Protein AF-A0A8B6EBH8-F1 (afdb_monomer_lite)

Organism: Mytilus galloprovincialis (NCBI:txid29158)

Sequence (335 aa):
MATLDEIVREYDKNMVLKVCQRQAFDYLSEKKGDLMFILMSQAGNDKTSQADNDETSQADNDKTSQSGNDETSQAGNDETSQAGKDETSRAGNDETSQVGNDGTSQAGNDETSQAGNDETSQAGKDETSQAGNDGTSNDETSQAGNDETSQADKDETSRAGNDETSRAGNDETTPAGNDETSPAGNDETSQAGNDETSQADNDETSQAGNDETTPADNDETSQADNDETSQAGNDETTPAGNDETSQADNDETSQAGNDETTPTGNDETSQVGKDELKSAVQPSPSSFPELKSAVQPSPSSFPELKSAVQPSPSFISPSSFHEPKSAVQPSPSFI

Secondary structure (DSSP, 8-state):
---HHHHHHHHHHHHHHHHHHHHHHHHHHHHHHHHHHHHHTTSSS-EE--BSS-EEEE-SS-EE--BSS-EEEE-SS-EEEEESS-EE--BSS-EEEEESS-EE--BSSEEE--BSS-EE--BSSEEE--B---SS---EE--BSSEEE--BSS-EE---SSEEE--BSS-EEEEESSEEEEEESS-EEEEESS-EEEEESSEEE--BSSEEEEEESSEEE---SSEEEEEESSEEEEEESSEEE--BSSEEEEEESSEEEE---SEEEE--SSEEEE---PPP---------------------------------------------------

Structure (mmCIF, N/CA/C/O backbone):
data_AF-A0A8B6EBH8-F1
#
_entry.id   AF-A0A8B6EBH8-F1
#
loop_
_atom_site.group_PDB
_atom_site.id
_atom_site.type_symbol
_atom_site.label_atom_id
_atom_site.label_alt_id
_atom_site.label_comp_id
_atom_site.label_asym_id
_atom_site.label_entity_id
_atom_site.label_seq_id
_atom_site.pdbx_PDB_ins_code
_atom_site.Cartn_x
_atom_site.Cartn_y
_atom_site.Cartn_z
_atom_site.occupancy
_atom_site.B_iso_or_equiv
_atom_site.auth_seq_id
_atom_site.auth_comp_id
_atom_site.auth_asym_id
_atom_site.auth_atom_id
_atom_site.pdbx_PDB_model_num
ATOM 1 N N . MET A 1 1 ? 36.708 -27.573 -66.809 1.00 50.97 1 MET A N 1
ATOM 2 C CA . MET A 1 1 ? 36.410 -28.219 -65.517 1.00 50.97 1 MET A CA 1
ATOM 3 C C . MET A 1 1 ? 37.313 -27.566 -64.497 1.00 50.97 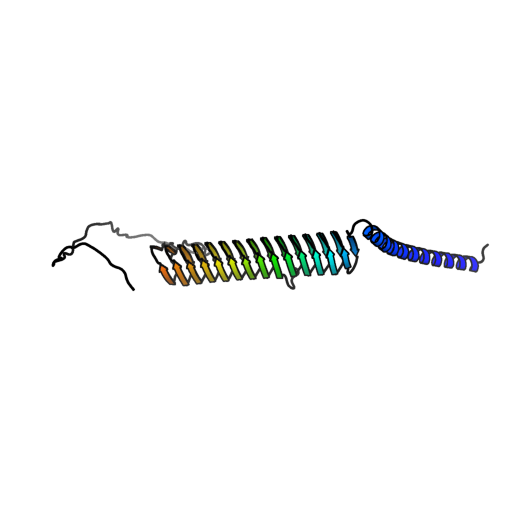1 MET A C 1
ATOM 5 O O . MET A 1 1 ? 38.520 -27.667 -64.673 1.00 50.97 1 MET A O 1
ATOM 9 N N . ALA A 1 2 ? 36.753 -26.830 -63.534 1.00 56.12 2 ALA A N 1
ATOM 10 C CA . ALA A 1 2 ? 37.537 -26.347 -62.400 1.00 56.12 2 ALA A CA 1
ATOM 11 C C . ALA A 1 2 ? 38.119 -27.561 -61.664 1.00 56.12 2 ALA A C 1
ATOM 13 O O . ALA A 1 2 ? 37.460 -28.603 -61.573 1.00 56.12 2 ALA A O 1
ATOM 14 N N . THR A 1 3 ? 39.368 -27.459 -61.225 1.00 68.88 3 THR A N 1
ATOM 15 C CA . THR A 1 3 ? 40.016 -28.554 -60.488 1.00 68.88 3 THR A CA 1
ATOM 16 C C . THR A 1 3 ? 39.357 -28.711 -59.114 1.00 68.88 3 THR A C 1
ATOM 18 O O . THR A 1 3 ? 38.826 -27.745 -58.568 1.00 68.88 3 THR A O 1
ATOM 21 N N . LEU A 1 4 ? 39.344 -29.923 -58.546 1.00 57.19 4 LEU A N 1
ATOM 22 C CA . LEU A 1 4 ? 38.696 -30.185 -57.249 1.00 57.19 4 LEU A CA 1
ATOM 23 C C . LEU A 1 4 ? 39.230 -29.240 -56.148 1.00 57.19 4 LEU A C 1
ATOM 25 O O . LEU A 1 4 ? 38.463 -28.757 -55.322 1.00 57.19 4 LEU A O 1
ATOM 29 N N . ASP A 1 5 ? 40.520 -28.898 -56.220 1.00 61.78 5 ASP A N 1
ATOM 30 C CA . ASP A 1 5 ? 41.199 -27.946 -55.333 1.00 61.78 5 ASP A CA 1
ATOM 31 C C . ASP A 1 5 ? 40.701 -26.499 -55.461 1.00 61.78 5 ASP A C 1
ATOM 33 O O . ASP A 1 5 ? 40.746 -25.753 -54.482 1.00 61.78 5 ASP A O 1
ATOM 37 N N . GLU A 1 6 ? 40.243 -26.077 -56.643 1.00 60.12 6 GLU A N 1
ATOM 38 C CA . GLU A 1 6 ? 39.617 -24.761 -56.833 1.00 60.12 6 GLU A CA 1
ATOM 39 C C . GLU A 1 6 ? 38.203 -24.741 -56.261 1.00 60.12 6 GLU A C 1
ATOM 41 O O . GLU A 1 6 ? 37.817 -23.756 -55.640 1.00 60.12 6 GLU A O 1
ATOM 46 N N . ILE A 1 7 ? 37.449 -25.833 -56.412 1.00 55.69 7 ILE A N 1
ATOM 47 C CA . ILE A 1 7 ? 36.084 -25.940 -55.880 1.00 55.69 7 ILE A CA 1
ATOM 48 C C . ILE A 1 7 ? 36.104 -25.943 -54.346 1.00 55.69 7 ILE A C 1
ATOM 50 O O . ILE A 1 7 ? 35.314 -25.231 -53.732 1.00 55.69 7 ILE A O 1
ATOM 54 N N . VAL A 1 8 ? 37.033 -26.679 -53.724 1.00 57.66 8 VAL A N 1
ATOM 55 C CA . VAL A 1 8 ? 37.189 -26.710 -52.257 1.00 57.66 8 VAL A CA 1
ATOM 56 C C . VAL A 1 8 ? 37.657 -25.355 -51.722 1.00 57.66 8 VAL A C 1
ATOM 58 O O . VAL A 1 8 ? 37.053 -24.833 -50.789 1.00 57.66 8 VAL A O 1
ATOM 61 N N . ARG A 1 9 ? 38.656 -24.716 -52.355 1.00 56.00 9 ARG A N 1
ATOM 62 C CA . ARG A 1 9 ? 39.095 -23.368 -51.945 1.00 56.00 9 ARG A CA 1
ATOM 63 C C . ARG A 1 9 ? 38.001 -22.318 -52.083 1.00 56.00 9 ARG A C 1
ATOM 65 O O . ARG A 1 9 ? 37.936 -21.408 -51.261 1.00 56.00 9 ARG A O 1
ATOM 72 N N . GLU A 1 10 ? 37.166 -22.404 -53.112 1.00 56.25 10 GLU A N 1
ATOM 73 C CA . GLU A 1 10 ? 36.070 -21.455 -53.300 1.00 56.25 10 GLU A CA 1
ATOM 74 C C . GLU A 1 10 ? 34.903 -21.726 -52.335 1.00 56.25 10 GLU A C 1
ATOM 76 O O . GLU A 1 10 ? 34.237 -20.790 -51.894 1.00 56.25 10 GLU A O 1
ATOM 81 N N . TYR A 1 11 ? 34.688 -22.982 -51.935 1.00 56.06 11 TYR A N 1
ATOM 82 C CA . TYR A 1 11 ? 33.718 -23.349 -50.902 1.00 56.06 11 TYR A CA 1
ATOM 83 C C . TYR A 1 11 ? 34.143 -22.854 -49.509 1.00 56.06 11 TYR A C 1
ATOM 85 O O . TYR A 1 11 ? 33.341 -22.220 -48.823 1.00 56.06 11 TYR A O 1
ATOM 93 N N . ASP A 1 12 ? 35.414 -23.034 -49.134 1.00 58.47 12 ASP A N 1
ATOM 94 C CA . ASP A 1 12 ? 35.956 -22.557 -47.853 1.00 58.47 12 ASP A CA 1
ATOM 95 C C . ASP A 1 12 ? 35.922 -21.029 -47.748 1.00 58.47 12 ASP A C 1
ATOM 97 O O . ASP A 1 12 ? 35.508 -20.482 -46.725 1.00 58.47 12 ASP A O 1
ATOM 101 N N . LYS A 1 13 ? 36.262 -20.309 -48.827 1.00 57.97 13 LYS A N 1
ATOM 102 C CA . LYS A 1 13 ? 36.123 -18.843 -48.862 1.00 57.97 13 LYS A CA 1
ATOM 103 C C . LYS A 1 13 ? 34.675 -18.400 -48.686 1.00 57.97 13 LYS A C 1
ATOM 105 O O . LYS A 1 13 ? 34.423 -17.446 -47.957 1.00 57.97 13 LYS A O 1
ATOM 110 N N . ASN A 1 14 ? 33.726 -19.082 -49.329 1.00 55.28 14 ASN A N 1
ATOM 111 C CA . ASN A 1 14 ? 32.305 -18.763 -49.197 1.00 55.28 14 ASN A CA 1
ATOM 112 C C . ASN A 1 14 ? 31.764 -19.077 -47.794 1.00 55.28 14 ASN A C 1
ATOM 114 O O . ASN A 1 14 ? 30.887 -18.364 -47.310 1.00 55.28 14 ASN A O 1
ATOM 118 N N . MET A 1 15 ? 32.284 -20.108 -47.123 1.00 64.75 15 MET A N 1
ATOM 119 C CA . MET A 1 15 ? 31.927 -20.426 -45.739 1.00 64.75 15 MET A CA 1
ATOM 120 C C . MET A 1 15 ? 32.488 -19.385 -44.761 1.00 64.75 15 MET A C 1
ATOM 122 O O . MET A 1 15 ? 31.736 -18.853 -43.946 1.00 64.75 15 MET A O 1
ATOM 126 N N . VAL A 1 16 ? 33.769 -19.027 -44.887 1.00 64.31 16 VAL A N 1
ATOM 127 C CA . VAL A 1 16 ? 34.405 -17.985 -44.062 1.00 64.31 16 VAL A CA 1
ATOM 128 C C . VAL A 1 16 ? 33.737 -16.627 -44.282 1.00 64.31 16 VAL A C 1
ATOM 130 O O . VAL A 1 16 ? 33.450 -15.922 -43.319 1.00 64.31 16 VAL A O 1
ATOM 133 N N . LEU A 1 17 ? 33.400 -16.285 -45.529 1.00 60.38 17 LEU A N 1
ATOM 134 C CA . LEU A 1 17 ? 32.699 -15.042 -45.846 1.00 60.38 17 LEU A CA 1
ATOM 135 C C . LEU A 1 17 ? 31.316 -14.979 -45.183 1.00 60.38 17 LEU A C 1
ATOM 137 O O . LEU A 1 17 ? 30.955 -13.934 -44.653 1.00 60.38 17 LEU A O 1
ATOM 141 N N . LYS A 1 18 ? 30.566 -16.089 -45.150 1.00 51.59 18 LYS A N 1
ATOM 142 C CA . LYS A 1 18 ? 29.262 -16.158 -44.470 1.00 51.59 18 LYS A CA 1
ATOM 143 C C . LYS A 1 18 ? 29.379 -16.028 -42.951 1.00 51.59 18 LYS A C 1
ATOM 145 O O . LYS A 1 18 ? 28.561 -15.339 -42.350 1.00 51.59 18 LYS A O 1
ATOM 150 N N . VAL A 1 19 ? 30.389 -16.652 -42.340 1.00 62.88 19 VAL A N 1
ATOM 151 C CA . VAL A 1 19 ? 30.642 -16.531 -40.892 1.00 62.88 19 VAL A CA 1
ATOM 152 C C . VAL A 1 19 ? 31.042 -15.098 -40.537 1.00 62.88 19 VAL A C 1
ATOM 154 O O . VAL A 1 19 ? 30.454 -14.518 -39.629 1.00 62.88 19 VAL A O 1
ATOM 157 N N . CYS A 1 20 ? 31.947 -14.481 -41.301 1.00 54.75 20 CYS A N 1
ATOM 158 C CA . CYS A 1 20 ? 32.326 -13.082 -41.094 1.00 54.75 20 CYS A CA 1
ATOM 159 C C . CYS A 1 20 ? 31.167 -12.110 -41.351 1.00 54.75 20 CYS A C 1
ATOM 161 O O . CYS A 1 20 ? 31.036 -11.135 -40.624 1.00 54.75 20 CYS A O 1
ATOM 163 N N . GLN A 1 21 ? 30.312 -12.358 -42.349 1.00 44.44 21 GLN A N 1
ATOM 164 C CA . GLN A 1 21 ? 29.118 -11.538 -42.588 1.00 44.44 21 GLN A CA 1
ATOM 165 C C . GLN A 1 21 ? 28.114 -11.645 -41.444 1.00 44.44 21 GLN A C 1
ATOM 167 O O . GLN A 1 21 ? 27.522 -10.635 -41.078 1.00 44.44 21 GLN A O 1
ATOM 172 N N . ARG A 1 22 ? 27.938 -12.842 -40.869 1.00 59.25 22 ARG A N 1
ATOM 173 C CA . ARG A 1 22 ? 27.052 -13.032 -39.719 1.00 59.25 22 ARG A CA 1
ATOM 174 C C . ARG A 1 22 ? 27.603 -12.337 -38.476 1.00 59.25 22 ARG A C 1
ATOM 176 O O . ARG A 1 22 ? 26.898 -11.527 -37.902 1.00 59.25 22 ARG A O 1
ATOM 183 N N . GLN A 1 23 ? 28.882 -12.536 -38.159 1.00 59.00 23 GLN A N 1
ATOM 184 C CA . GLN A 1 23 ? 29.541 -11.848 -37.043 1.00 59.00 23 GLN A CA 1
ATOM 185 C C . GLN A 1 23 ? 29.564 -10.324 -37.219 1.00 59.00 23 GLN A C 1
ATOM 187 O O . GLN A 1 23 ? 29.363 -9.595 -36.257 1.00 59.00 23 GLN A O 1
ATOM 192 N N . ALA A 1 24 ? 29.769 -9.827 -38.442 1.00 48.69 24 ALA A N 1
ATOM 193 C CA . ALA A 1 24 ? 29.700 -8.398 -38.731 1.00 48.69 24 ALA A CA 1
ATOM 194 C C . ALA A 1 24 ? 28.269 -7.857 -38.620 1.00 48.69 24 ALA A C 1
ATOM 196 O O . ALA A 1 24 ? 28.096 -6.728 -38.183 1.00 48.69 24 ALA A O 1
ATOM 197 N N . PHE A 1 25 ? 27.253 -8.636 -39.003 1.00 56.19 25 PHE A N 1
ATOM 198 C CA . PHE A 1 25 ? 25.850 -8.259 -38.831 1.00 56.19 25 PHE A CA 1
ATOM 199 C C . PHE A 1 25 ? 25.455 -8.228 -37.355 1.00 56.19 25 PHE A C 1
ATOM 201 O O . PHE A 1 25 ? 24.824 -7.265 -36.935 1.00 56.19 25 PHE A O 1
ATOM 208 N N . ASP A 1 26 ? 25.861 -9.230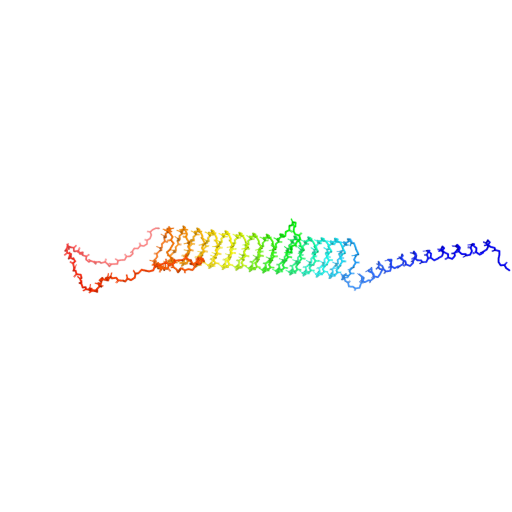 -36.576 1.00 55.56 26 ASP A N 1
ATOM 209 C CA . ASP A 1 26 ? 25.589 -9.300 -35.139 1.00 55.56 26 ASP A CA 1
ATOM 210 C C . ASP A 1 26 ? 26.299 -8.130 -34.417 1.00 55.56 26 ASP A C 1
ATOM 212 O O . ASP A 1 26 ? 25.647 -7.350 -33.730 1.00 55.56 26 ASP A O 1
ATOM 216 N N . TYR A 1 27 ? 27.582 -7.879 -34.721 1.00 55.97 27 TYR A N 1
ATOM 217 C CA . TYR A 1 27 ? 28.351 -6.739 -34.192 1.00 55.97 27 TYR A CA 1
ATOM 218 C C . TYR A 1 27 ? 27.786 -5.372 -34.607 1.00 55.97 27 TYR A C 1
ATOM 220 O O . TYR A 1 27 ? 27.743 -4.441 -33.808 1.00 55.97 27 TYR A O 1
ATOM 228 N N . LEU A 1 28 ? 27.354 -5.215 -35.864 1.00 53.97 28 LEU A N 1
ATOM 229 C CA . LEU A 1 28 ? 26.727 -3.976 -36.331 1.00 53.97 28 LEU A CA 1
ATOM 230 C C . LEU A 1 28 ? 25.317 -3.800 -35.770 1.00 53.97 28 LEU A C 1
ATOM 232 O O . LEU A 1 28 ? 24.884 -2.661 -35.665 1.00 53.97 28 LEU A O 1
ATOM 236 N N . SER A 1 29 ? 24.604 -4.875 -35.431 1.00 55.06 29 SER A N 1
ATOM 237 C CA . SER A 1 29 ? 23.278 -4.801 -34.805 1.00 55.06 29 SER A CA 1
ATOM 238 C C . SER A 1 29 ? 23.393 -4.381 -33.345 1.00 55.06 29 SER A C 1
ATOM 240 O O . SER A 1 29 ? 22.694 -3.458 -32.944 1.00 55.06 29 SER A O 1
ATOM 242 N N . GLU A 1 30 ? 24.349 -4.951 -32.609 1.00 59.62 30 GLU A N 1
ATOM 243 C CA . GLU A 1 30 ? 24.719 -4.536 -31.250 1.00 59.62 30 GLU A CA 1
ATOM 244 C C . GLU A 1 30 ? 25.192 -3.073 -31.240 1.00 59.62 30 GLU A C 1
ATOM 246 O O . GLU A 1 30 ? 24.615 -2.229 -30.565 1.00 59.62 30 GLU A O 1
ATOM 251 N N . LYS A 1 31 ? 26.138 -2.705 -32.120 1.00 62.28 31 LYS A N 1
ATOM 252 C CA . LYS A 1 31 ? 26.627 -1.318 -32.223 1.00 62.28 31 LYS A CA 1
ATOM 253 C C . LYS A 1 31 ? 25.589 -0.337 -32.753 1.00 62.28 31 LYS A C 1
ATOM 255 O O . LYS A 1 31 ? 25.694 0.852 -32.472 1.00 62.28 31 LYS A O 1
ATOM 260 N N . LYS A 1 32 ? 24.615 -0.789 -33.545 1.00 55.28 32 LYS A N 1
ATOM 261 C CA . LYS A 1 32 ? 23.483 0.038 -33.978 1.00 55.28 32 LYS A CA 1
ATOM 262 C C . LYS A 1 32 ? 22.473 0.204 -32.848 1.00 55.28 32 LYS A C 1
ATOM 264 O O . LYS A 1 32 ? 21.922 1.291 -32.767 1.00 55.28 32 LYS A O 1
ATOM 269 N N . GLY A 1 33 ? 22.276 -0.802 -31.994 1.00 55.97 33 GLY A N 1
ATOM 270 C CA . GLY A 1 33 ? 21.560 -0.677 -30.722 1.00 55.97 33 GLY A CA 1
ATOM 271 C C . GLY A 1 33 ? 22.224 0.369 -29.831 1.00 55.97 33 GLY A C 1
ATOM 272 O O . GLY A 1 33 ? 21.602 1.385 -29.539 1.00 55.97 33 GLY A O 1
ATOM 273 N N . ASP A 1 34 ? 23.525 0.217 -29.563 1.00 52.41 34 ASP A N 1
ATOM 274 C CA . ASP A 1 34 ? 24.326 1.171 -28.781 1.00 52.41 34 ASP A CA 1
ATOM 275 C C . ASP A 1 34 ? 24.286 2.591 -29.370 1.00 52.41 34 ASP A C 1
ATOM 277 O O . ASP A 1 34 ? 24.129 3.578 -28.659 1.00 52.41 34 ASP A O 1
ATOM 281 N N . LEU A 1 35 ? 24.443 2.725 -30.692 1.00 46.28 35 LEU A N 1
ATOM 282 C CA . LEU A 1 35 ? 24.489 4.026 -31.360 1.00 46.28 35 LEU A CA 1
ATOM 283 C C . LEU A 1 35 ? 23.102 4.671 -31.471 1.00 46.28 35 LEU A C 1
ATOM 285 O O . LEU A 1 35 ? 23.004 5.892 -31.415 1.00 46.28 35 LEU A O 1
ATOM 289 N N . MET A 1 36 ? 22.039 3.880 -31.637 1.00 48.50 36 MET A N 1
ATOM 290 C CA . MET A 1 36 ? 20.654 4.359 -31.636 1.00 48.50 36 MET A CA 1
ATOM 291 C C . MET A 1 36 ? 20.236 4.793 -30.230 1.00 48.50 36 MET A C 1
ATOM 293 O O . MET A 1 36 ? 19.621 5.844 -30.103 1.00 48.50 36 MET A O 1
ATOM 297 N N . PHE A 1 37 ? 20.678 4.077 -29.196 1.00 51.28 37 PHE A N 1
ATOM 298 C CA . PHE A 1 37 ? 20.551 4.457 -27.790 1.00 51.28 37 PHE A CA 1
ATOM 299 C C . PHE A 1 37 ? 21.293 5.766 -27.473 1.00 51.28 37 PHE A C 1
ATOM 301 O O . PHE A 1 37 ? 20.708 6.700 -26.930 1.00 51.28 37 PHE A O 1
ATOM 308 N N . ILE A 1 38 ? 22.545 5.907 -27.928 1.00 47.81 38 ILE A N 1
ATOM 309 C CA . ILE A 1 38 ? 23.325 7.151 -27.786 1.00 47.81 38 ILE A CA 1
ATOM 310 C C . ILE A 1 38 ? 22.689 8.320 -28.561 1.00 47.81 38 ILE A C 1
ATOM 312 O O . ILE A 1 38 ? 22.730 9.456 -28.096 1.00 47.81 38 ILE A O 1
ATOM 316 N N . LEU A 1 39 ? 22.115 8.077 -29.745 1.00 41.91 39 LEU A N 1
ATOM 317 C CA . LEU A 1 39 ? 21.487 9.123 -30.564 1.00 41.91 39 LEU A CA 1
ATOM 318 C C . LEU A 1 39 ? 20.088 9.522 -30.067 1.00 41.91 39 LEU A C 1
ATOM 320 O O . LEU A 1 39 ? 19.711 10.677 -30.250 1.00 41.91 39 LEU A O 1
ATOM 324 N N . MET A 1 40 ? 19.336 8.612 -29.440 1.00 48.28 40 MET A N 1
ATOM 325 C CA . MET A 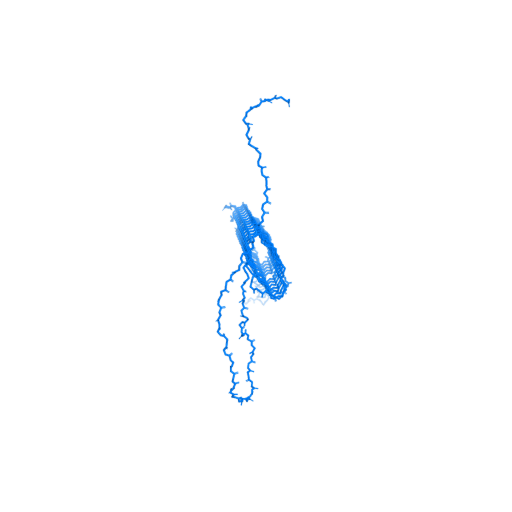1 40 ? 18.060 8.926 -28.779 1.00 48.28 40 MET A CA 1
ATOM 326 C C . MET A 1 40 ? 18.283 9.698 -27.473 1.00 48.28 40 MET A C 1
ATOM 328 O O . MET A 1 40 ? 17.605 10.691 -27.248 1.00 48.28 40 MET A O 1
ATOM 332 N N . SER A 1 41 ? 19.333 9.359 -26.718 1.00 44.69 41 SER A N 1
ATOM 333 C CA . SER A 1 41 ? 19.774 10.087 -25.515 1.00 44.69 41 SER A CA 1
ATOM 334 C C . SER A 1 41 ? 20.260 11.529 -25.786 1.00 44.69 41 SER A C 1
ATOM 336 O O . SER A 1 41 ? 20.477 12.297 -24.855 1.00 44.69 41 SER A O 1
ATOM 338 N N . GLN A 1 42 ? 20.445 11.930 -27.052 1.00 42.75 42 GLN A N 1
ATOM 339 C CA . GLN A 1 42 ? 20.902 13.277 -27.436 1.00 42.75 42 GLN A CA 1
ATOM 340 C C . GLN A 1 42 ? 19.772 14.233 -27.861 1.00 42.75 42 GLN A C 1
ATOM 342 O O . GLN A 1 42 ? 20.054 15.373 -28.243 1.00 42.75 42 GLN A O 1
ATOM 347 N N . ALA A 1 43 ? 18.505 13.813 -27.801 1.00 43.22 43 ALA A N 1
ATOM 348 C CA . ALA A 1 43 ? 17.360 14.633 -28.195 1.00 43.22 43 ALA A CA 1
ATOM 349 C C . ALA A 1 43 ? 16.238 14.560 -27.146 1.00 43.22 43 ALA A C 1
ATOM 351 O O . ALA A 1 43 ? 15.197 13.964 -27.388 1.00 43.22 43 ALA A O 1
ATOM 352 N N . GLY A 1 44 ? 16.467 15.210 -26.005 1.00 53.34 44 GLY A N 1
ATOM 353 C CA . GLY A 1 44 ? 15.622 15.112 -24.814 1.00 53.34 44 GLY A CA 1
ATOM 354 C C . GLY A 1 44 ? 16.338 14.245 -23.793 1.00 53.34 44 GLY A C 1
ATOM 355 O O . GLY A 1 44 ? 16.843 13.187 -24.135 1.00 53.34 44 GLY A O 1
ATOM 356 N N . ASN A 1 45 ? 16.452 14.727 -22.566 1.00 68.88 45 ASN A N 1
ATOM 357 C CA . ASN A 1 45 ? 17.185 14.084 -21.477 1.00 68.88 45 ASN A CA 1
ATOM 358 C C . ASN A 1 45 ? 16.502 12.799 -20.950 1.00 68.88 45 ASN A C 1
ATOM 360 O O . ASN A 1 45 ? 16.874 12.302 -19.886 1.00 68.88 45 ASN A O 1
ATOM 364 N N . ASP A 1 46 ? 15.536 12.283 -21.713 1.00 80.00 46 ASP A N 1
ATOM 365 C CA . ASP A 1 46 ? 14.774 11.076 -21.444 1.00 80.00 46 ASP A CA 1
ATOM 366 C C . ASP A 1 46 ? 15.509 9.850 -21.979 1.00 80.00 46 ASP A C 1
ATOM 368 O O . ASP A 1 46 ? 16.250 9.910 -22.973 1.00 80.00 46 ASP A O 1
ATOM 372 N N . LYS A 1 47 ? 15.282 8.708 -21.340 1.00 80.31 47 LYS A N 1
ATOM 373 C CA . LYS A 1 47 ? 15.957 7.465 -21.688 1.00 80.31 47 LYS A CA 1
ATOM 374 C C . LYS A 1 47 ? 14.982 6.309 -21.746 1.00 80.31 47 LYS A C 1
ATOM 376 O O . LYS A 1 47 ? 14.220 6.085 -20.820 1.00 80.31 47 LYS A O 1
ATOM 381 N N . THR A 1 48 ? 15.080 5.535 -22.821 1.00 83.44 48 THR A N 1
ATOM 382 C CA . THR A 1 48 ? 14.438 4.226 -22.917 1.00 83.44 48 THR A CA 1
ATOM 383 C C . THR A 1 48 ? 15.499 3.165 -23.160 1.00 83.44 48 THR A C 1
ATOM 385 O O . THR A 1 48 ? 16.249 3.273 -24.139 1.00 83.44 48 THR A O 1
ATOM 388 N N . SER A 1 49 ? 15.565 2.149 -22.305 1.00 80.00 49 SER A N 1
ATOM 389 C CA . SER A 1 49 ? 16.464 1.002 -22.473 1.00 80.00 49 SER A CA 1
ATOM 390 C C . SER A 1 49 ? 15.728 -0.324 -22.373 1.00 80.00 49 SER A C 1
ATOM 392 O O . SER A 1 49 ? 14.638 -0.422 -21.825 1.00 80.00 49 SER A O 1
ATOM 394 N N . GLN A 1 50 ? 16.354 -1.346 -22.945 1.00 83.94 50 GLN A N 1
ATOM 395 C CA . GLN A 1 50 ? 15.980 -2.730 -22.738 1.00 83.94 50 GLN A CA 1
ATOM 396 C C . GLN A 1 50 ? 17.265 -3.555 -22.713 1.00 83.94 50 GLN A C 1
ATOM 398 O O . GLN A 1 50 ? 18.052 -3.499 -23.669 1.00 83.94 50 GLN A O 1
ATOM 403 N N . ALA A 1 51 ? 17.472 -4.307 -21.639 1.00 77.38 51 ALA A N 1
ATOM 404 C CA . ALA A 1 51 ? 18.600 -5.204 -21.459 1.00 77.38 51 ALA A CA 1
ATOM 405 C C . ALA A 1 51 ? 18.101 -6.636 -21.219 1.00 77.38 51 ALA A C 1
ATOM 407 O O . ALA A 1 51 ? 17.229 -6.883 -20.396 1.00 77.38 51 ALA A O 1
ATOM 408 N N . ASP A 1 52 ? 18.680 -7.610 -21.925 1.00 75.19 52 ASP A N 1
ATOM 409 C CA . ASP A 1 52 ? 18.355 -9.036 -21.728 1.00 75.19 52 ASP A CA 1
ATOM 410 C C . ASP A 1 52 ? 18.916 -9.601 -20.404 1.00 75.19 52 ASP A C 1
ATOM 412 O O . ASP A 1 52 ? 18.617 -10.730 -20.025 1.00 75.19 52 ASP A O 1
ATOM 416 N N . ASN A 1 53 ? 19.788 -8.843 -19.745 1.00 83.50 53 ASN A N 1
ATOM 417 C CA . ASN A 1 53 ? 20.539 -9.198 -18.545 1.00 83.50 53 ASN A CA 1
ATOM 418 C C . ASN A 1 53 ? 20.567 -7.945 -17.649 1.00 83.50 53 ASN A C 1
ATOM 420 O O . ASN A 1 53 ? 19.756 -7.055 -17.871 1.00 83.50 53 ASN A O 1
ATOM 424 N N . ASP A 1 54 ? 21.506 -7.833 -16.709 1.00 80.50 54 ASP A N 1
ATOM 425 C CA . ASP A 1 54 ? 21.538 -6.691 -15.787 1.00 80.50 54 ASP A CA 1
ATOM 426 C C . ASP A 1 54 ? 21.642 -5.323 -16.488 1.00 80.50 54 ASP A C 1
ATOM 428 O O . ASP A 1 54 ? 22.412 -5.146 -17.446 1.00 80.50 54 ASP A O 1
ATOM 432 N N . GLU A 1 55 ? 20.920 -4.336 -15.956 1.00 79.44 55 GLU A N 1
ATOM 433 C CA . GLU A 1 55 ? 20.946 -2.955 -16.422 1.00 79.44 55 GLU A CA 1
ATOM 434 C C . GLU A 1 55 ? 21.434 -2.002 -15.328 1.00 79.44 55 GLU A C 1
ATOM 436 O O . GLU A 1 55 ? 21.034 -2.068 -14.171 1.00 79.44 55 GLU A O 1
ATOM 441 N N . THR A 1 56 ? 22.294 -1.057 -15.712 1.00 84.31 56 THR A N 1
ATOM 442 C CA . THR A 1 56 ? 22.540 0.140 -14.908 1.00 84.31 56 THR A CA 1
ATOM 443 C C . THR A 1 56 ? 22.418 1.372 -15.780 1.00 84.31 56 THR A C 1
ATOM 445 O O . THR A 1 56 ? 23.157 1.526 -16.764 1.00 84.31 56 THR A O 1
ATOM 448 N N . SER A 1 57 ? 21.502 2.272 -15.441 1.00 80.75 57 SER A N 1
ATOM 449 C CA . SER A 1 57 ? 21.208 3.405 -16.310 1.00 80.75 57 SER A CA 1
ATOM 450 C C . SER A 1 57 ? 20.705 4.632 -15.554 1.00 80.75 57 SER A C 1
ATOM 452 O O . SER A 1 57 ? 19.934 4.555 -14.614 1.00 80.75 57 SER A O 1
ATOM 454 N N . GLN A 1 58 ? 21.148 5.804 -16.010 1.00 85.88 58 GLN A N 1
ATOM 455 C CA . GLN A 1 58 ? 20.693 7.096 -15.506 1.00 85.88 58 GLN A CA 1
ATOM 456 C C . GLN A 1 58 ? 20.065 7.910 -16.641 1.00 85.88 58 GLN A C 1
ATOM 458 O O . GLN A 1 58 ? 20.573 7.854 -17.774 1.00 85.88 58 GLN A O 1
ATOM 463 N N . ALA A 1 59 ? 19.001 8.647 -16.326 1.00 84.56 59 ALA A N 1
ATOM 464 C CA . ALA A 1 59 ? 18.386 9.673 -17.164 1.00 84.56 59 ALA A CA 1
ATOM 465 C C . ALA A 1 59 ? 18.356 11.014 -16.413 1.00 84.56 59 ALA A C 1
ATOM 467 O O . ALA A 1 59 ? 18.192 11.049 -15.197 1.00 84.56 59 ALA A O 1
ATOM 468 N N . ASP A 1 60 ? 18.529 12.117 -17.138 1.00 85.12 60 ASP A N 1
ATOM 469 C CA . ASP A 1 60 ? 18.484 13.464 -16.552 1.00 85.12 60 ASP A CA 1
ATOM 470 C C . ASP A 1 60 ? 17.037 13.980 -16.410 1.00 85.12 60 ASP A C 1
ATOM 472 O O . ASP A 1 60 ? 16.805 14.941 -15.680 1.00 85.12 60 ASP A O 1
ATOM 476 N N . ASN A 1 61 ? 16.087 13.400 -17.148 1.00 88.94 61 ASN A N 1
ATOM 477 C CA . ASN A 1 61 ? 14.661 13.702 -17.070 1.00 88.94 61 ASN A CA 1
ATOM 478 C C . ASN A 1 61 ? 13.897 12.389 -16.846 1.00 88.94 61 ASN A C 1
ATOM 480 O O . ASN A 1 61 ? 14.094 11.802 -15.782 1.00 88.94 61 ASN A O 1
ATOM 484 N N . ASP A 1 62 ? 13.130 11.894 -17.820 1.00 91.50 62 ASP A N 1
ATOM 485 C CA . ASP A 1 62 ? 12.291 10.708 -17.620 1.00 91.50 62 ASP A CA 1
ATOM 486 C C . ASP A 1 62 ? 13.004 9.420 -18.051 1.00 91.50 62 ASP A C 1
ATOM 488 O O . ASP A 1 62 ? 13.813 9.402 -18.991 1.00 91.50 62 ASP A O 1
ATOM 492 N N . LYS A 1 63 ? 12.697 8.311 -17.384 1.00 90.94 63 LYS A N 1
ATOM 493 C CA . LYS A 1 63 ? 13.305 7.016 -17.668 1.00 90.94 63 LYS A CA 1
ATOM 494 C C . LYS A 1 63 ? 12.260 5.927 -17.826 1.00 90.94 63 LYS A C 1
ATOM 496 O O . LYS A 1 63 ? 11.329 5.807 -17.044 1.00 90.94 63 LYS A O 1
ATOM 501 N N . THR A 1 64 ? 12.465 5.095 -18.837 1.00 91.44 64 THR A N 1
ATOM 502 C CA . THR A 1 64 ? 11.783 3.813 -18.975 1.00 91.44 64 THR A CA 1
ATOM 503 C C . THR A 1 64 ? 12.801 2.722 -19.253 1.00 91.44 64 THR A C 1
ATOM 505 O O . THR A 1 64 ? 13.638 2.863 -20.149 1.00 91.44 64 THR A O 1
ATOM 508 N N . SER A 1 65 ? 12.735 1.619 -18.536 1.00 87.81 65 SER A N 1
ATOM 509 C CA . SER A 1 65 ? 13.713 0.538 -18.672 1.00 87.81 65 SER A CA 1
ATOM 510 C C . SER A 1 65 ? 13.084 -0.812 -18.414 1.00 87.81 65 SER A C 1
ATOM 512 O O . SER A 1 65 ? 11.996 -0.938 -17.858 1.00 87.81 65 SER A O 1
ATOM 514 N N . GLN A 1 66 ? 13.765 -1.825 -18.929 1.00 89.44 66 GLN A N 1
ATOM 515 C CA . GLN A 1 66 ? 13.382 -3.204 -18.736 1.00 89.44 66 GLN A CA 1
ATOM 516 C C . GLN A 1 66 ? 14.646 -4.056 -18.707 1.00 89.44 66 GLN A C 1
ATOM 518 O O . GLN A 1 66 ? 15.344 -4.166 -19.723 1.00 89.44 66 GLN A O 1
ATOM 523 N N . SER A 1 67 ? 14.891 -4.696 -17.570 1.00 87.75 67 SER A N 1
ATOM 524 C CA . SER A 1 67 ? 15.984 -5.638 -17.355 1.00 87.75 67 SER A CA 1
ATOM 525 C C . SER A 1 67 ? 15.458 -7.068 -17.264 1.00 87.75 67 SER A C 1
ATOM 527 O O . SER A 1 67 ? 14.510 -7.371 -16.542 1.00 87.75 67 SER A O 1
ATOM 529 N N . GLY A 1 68 ? 16.099 -7.990 -17.982 1.00 84.56 68 GLY A N 1
ATOM 530 C CA . GLY A 1 68 ? 15.805 -9.419 -17.868 1.00 84.56 68 GLY A CA 1
ATOM 531 C C . GLY A 1 68 ? 16.251 -10.039 -16.540 1.00 84.56 68 GLY A C 1
ATOM 532 O O . GLY A 1 68 ? 15.840 -11.158 -16.232 1.00 84.56 68 GLY A O 1
ATOM 533 N N . ASN A 1 69 ? 17.104 -9.348 -15.783 1.00 90.94 69 ASN A N 1
ATOM 534 C CA . ASN A 1 69 ? 17.650 -9.826 -14.521 1.00 90.94 69 ASN A CA 1
ATOM 535 C C . ASN A 1 69 ? 17.600 -8.685 -13.496 1.00 90.94 69 ASN A C 1
ATOM 537 O O . ASN A 1 69 ? 16.497 -8.335 -13.087 1.00 90.94 69 ASN A O 1
ATOM 541 N N . ASP A 1 70 ? 18.737 -8.087 -13.142 1.00 90.19 70 ASP A N 1
ATOM 542 C CA . ASP A 1 70 ? 18.786 -7.072 -12.088 1.00 90.19 70 ASP A CA 1
ATOM 543 C C . ASP A 1 70 ? 18.774 -5.668 -12.710 1.00 90.19 70 ASP A C 1
ATOM 545 O O . ASP A 1 70 ? 19.357 -5.447 -13.780 1.00 90.19 70 ASP A O 1
ATOM 549 N N . GLU A 1 71 ? 18.126 -4.703 -12.071 1.00 91.00 71 GLU A N 1
ATOM 550 C CA . GLU A 1 71 ? 18.138 -3.309 -12.502 1.00 91.00 71 GLU A CA 1
ATOM 551 C C . GLU A 1 71 ? 18.662 -2.383 -11.402 1.00 91.00 71 GLU A C 1
ATOM 553 O O . GLU A 1 71 ? 18.341 -2.504 -10.225 1.00 91.00 71 GLU A O 1
ATOM 558 N N . THR A 1 72 ? 19.498 -1.426 -11.796 1.00 92.44 72 THR A N 1
ATOM 559 C CA . THR A 1 72 ? 19.821 -0.271 -10.963 1.00 92.44 72 THR A CA 1
ATOM 560 C C . THR A 1 72 ? 19.676 1.006 -11.760 1.00 92.44 72 THR A C 1
ATOM 562 O O . THR A 1 72 ? 20.316 1.179 -12.807 1.00 92.44 72 THR A O 1
ATOM 565 N N . SER A 1 73 ? 18.907 1.950 -11.244 1.00 90.75 73 SER A N 1
ATOM 566 C CA . SER A 1 73 ? 18.539 3.098 -12.042 1.00 90.75 73 SER A CA 1
ATOM 567 C C . SER A 1 73 ? 18.270 4.380 -11.280 1.00 90.75 73 SER A C 1
ATOM 569 O O . SER A 1 73 ? 18.221 4.424 -10.055 1.00 90.75 73 SER A O 1
ATOM 571 N N . GLN A 1 74 ? 18.237 5.466 -12.050 1.00 92.88 74 GLN A N 1
ATOM 572 C CA . GLN A 1 74 ? 17.910 6.786 -11.549 1.00 92.88 74 GLN A CA 1
ATOM 573 C C . GLN A 1 74 ? 17.333 7.659 -12.666 1.00 92.88 74 GLN A C 1
ATOM 575 O O . GLN A 1 74 ? 17.973 7.834 -13.717 1.00 92.88 74 GLN A O 1
ATOM 580 N N . ALA A 1 75 ? 16.186 8.276 -12.401 1.00 93.50 75 ALA A N 1
ATOM 581 C CA . ALA A 1 75 ? 15.602 9.340 -13.208 1.00 93.50 75 ALA A CA 1
ATOM 582 C C . ALA A 1 75 ? 15.701 10.696 -12.495 1.00 93.50 75 ALA A C 1
ATOM 584 O O . ALA A 1 75 ? 15.689 10.796 -11.269 1.00 93.50 75 ALA A O 1
ATOM 585 N N . GLY A 1 76 ? 15.827 11.771 -13.274 1.00 91.75 76 GLY A N 1
ATOM 586 C CA . GLY A 1 76 ? 15.795 13.132 -12.736 1.00 91.75 76 GLY A CA 1
ATOM 587 C C . GLY A 1 76 ? 14.377 13.622 -12.446 1.00 91.75 76 GLY A C 1
ATOM 588 O O . GLY A 1 76 ? 14.209 14.519 -11.621 1.00 91.75 76 GLY A O 1
ATOM 589 N N . ASN A 1 77 ? 13.388 13.052 -13.133 1.00 94.25 77 ASN A N 1
ATOM 590 C CA . ASN A 1 77 ? 11.978 13.372 -12.986 1.00 94.25 77 ASN A CA 1
ATOM 591 C C . ASN A 1 77 ? 11.193 12.069 -12.774 1.00 94.25 77 ASN A C 1
ATOM 593 O O . ASN A 1 77 ? 11.198 11.602 -11.638 1.00 94.25 77 ASN A O 1
ATOM 597 N N . ASP A 1 78 ? 10.638 11.449 -13.819 1.00 96.56 78 ASP A N 1
ATOM 598 C CA . ASP A 1 78 ? 9.768 10.273 -13.648 1.00 96.56 78 ASP A CA 1
ATOM 599 C C . ASP A 1 78 ? 10.465 8.973 -14.084 1.00 96.56 78 ASP A C 1
ATOM 601 O O . ASP A 1 78 ? 11.214 8.958 -15.071 1.00 96.56 78 ASP A O 1
ATOM 605 N N . GLU A 1 79 ? 10.214 7.872 -13.377 1.00 96.00 79 GLU A N 1
ATOM 606 C CA . GLU A 1 79 ? 10.760 6.551 -13.697 1.00 96.00 79 GLU A CA 1
ATOM 607 C C . GLU A 1 79 ? 9.670 5.489 -13.876 1.00 96.00 79 GLU A C 1
ATOM 609 O O . GLU A 1 79 ? 8.684 5.427 -13.149 1.00 96.00 79 GLU A O 1
ATOM 614 N N . THR A 1 80 ? 9.857 4.628 -14.874 1.00 96.88 80 THR A N 1
ATOM 615 C CA . THR A 1 80 ? 9.106 3.383 -15.025 1.00 96.88 80 THR A CA 1
ATOM 616 C C . THR A 1 80 ? 10.068 2.246 -15.321 1.00 96.88 80 THR A C 1
ATOM 618 O O . THR A 1 80 ? 10.730 2.258 -16.364 1.00 96.88 80 THR A O 1
ATOM 621 N N . SER A 1 81 ? 10.098 1.242 -14.459 1.00 94.00 81 SER A N 1
ATOM 622 C CA . SER A 1 81 ? 11.096 0.179 -14.520 1.00 94.00 81 SER A CA 1
ATOM 623 C C . SER A 1 81 ? 10.463 -1.198 -14.358 1.00 94.00 81 SER A C 1
ATOM 625 O O . SER A 1 81 ? 9.362 -1.357 -13.827 1.00 94.00 81 SER A O 1
ATOM 627 N N . GLN A 1 82 ? 11.124 -2.196 -14.943 1.00 95.38 82 GLN A N 1
ATOM 628 C CA . GLN A 1 82 ? 10.721 -3.594 -14.851 1.00 95.38 82 GLN A CA 1
ATOM 629 C C . GLN A 1 82 ? 11.961 -4.476 -14.762 1.00 95.38 82 GLN A C 1
ATOM 631 O O . GLN A 1 82 ? 12.679 -4.630 -15.759 1.00 95.38 82 GLN A O 1
ATOM 636 N N . ALA A 1 83 ? 12.166 -5.115 -13.614 1.00 94.81 83 ALA A N 1
ATOM 637 C CA . ALA A 1 83 ? 13.263 -6.048 -13.392 1.00 94.81 83 ALA A CA 1
ATOM 638 C C . ALA A 1 83 ? 12.767 -7.494 -13.272 1.00 94.81 83 ALA A C 1
ATOM 640 O O . ALA A 1 83 ? 11.781 -7.805 -12.604 1.00 94.81 83 ALA A O 1
ATOM 641 N N . GLY A 1 84 ? 13.477 -8.419 -13.918 1.00 92.56 84 GLY A N 1
ATOM 642 C CA . GLY A 1 84 ? 13.162 -9.846 -13.845 1.00 92.56 84 GLY A CA 1
ATOM 643 C C . GLY A 1 84 ? 13.483 -10.489 -12.493 1.00 92.56 84 GLY A C 1
ATOM 644 O O . GLY A 1 84 ? 12.898 -11.525 -12.176 1.00 92.56 84 GLY A O 1
ATOM 645 N N . LYS A 1 85 ? 14.417 -9.914 -11.730 1.00 94.19 85 LYS A N 1
ATOM 646 C CA . LYS A 1 85 ? 14.783 -10.363 -10.385 1.00 94.19 85 LYS A CA 1
ATOM 647 C C . LYS A 1 85 ? 14.726 -9.217 -9.402 1.00 94.19 85 LYS A C 1
ATOM 649 O O . LYS A 1 85 ? 13.698 -9.072 -8.770 1.00 94.19 85 LYS A O 1
ATOM 654 N N . ASP A 1 86 ? 15.785 -8.420 -9.329 1.00 95.50 86 ASP A N 1
ATOM 655 C CA . ASP A 1 86 ? 15.946 -7.435 -8.269 1.00 95.50 86 ASP A CA 1
ATOM 656 C C . ASP A 1 86 ? 16.041 -6.034 -8.872 1.00 95.50 86 ASP A C 1
ATOM 658 O O . ASP A 1 86 ? 16.654 -5.845 -9.931 1.00 95.50 86 ASP A O 1
ATOM 662 N N . GLU A 1 87 ? 15.463 -5.050 -8.196 1.00 96.56 87 GLU A N 1
ATOM 663 C CA . GLU A 1 87 ? 15.480 -3.657 -8.635 1.00 96.56 87 GLU A CA 1
ATOM 664 C C . GLU A 1 87 ? 15.985 -2.726 -7.537 1.00 96.56 87 GLU A C 1
ATOM 666 O O . GLU A 1 87 ? 15.709 -2.888 -6.351 1.00 96.56 87 GLU A O 1
ATOM 671 N N . THR A 1 88 ? 16.744 -1.715 -7.947 1.00 97.31 88 THR A N 1
ATOM 672 C CA . THR A 1 88 ? 17.006 -0.538 -7.125 1.00 97.31 88 THR A CA 1
ATOM 673 C C . THR A 1 88 ? 16.875 0.716 -7.972 1.00 97.31 88 THR A C 1
ATOM 675 O O . THR A 1 88 ? 17.742 0.992 -8.807 1.00 97.31 88 THR A O 1
ATOM 678 N N . SER A 1 89 ? 15.847 1.506 -7.721 1.00 95.44 89 SER A N 1
ATOM 679 C CA . SER A 1 89 ? 15.463 2.650 -8.550 1.00 95.44 89 SER A CA 1
ATOM 680 C C . SER A 1 89 ? 15.261 3.909 -7.706 1.00 95.44 89 SER A C 1
ATOM 682 O O . SER A 1 89 ? 15.230 3.862 -6.474 1.00 95.44 89 SER A O 1
ATOM 684 N N . ARG A 1 90 ? 15.312 5.072 -8.370 1.00 96.50 90 ARG A N 1
ATOM 685 C CA . ARG A 1 90 ? 15.091 6.382 -7.745 1.00 96.50 90 ARG A CA 1
ATOM 686 C C . ARG A 1 90 ? 14.550 7.379 -8.759 1.00 96.50 90 ARG A C 1
ATOM 688 O O . ARG A 1 90 ? 15.300 7.804 -9.651 1.00 96.50 90 ARG A O 1
ATOM 695 N N . ALA A 1 91 ? 13.343 7.874 -8.525 1.00 96.81 91 ALA A N 1
ATOM 696 C CA . ALA A 1 91 ? 12.755 8.977 -9.271 1.00 96.81 91 ALA A CA 1
ATOM 697 C C . ALA A 1 91 ? 12.836 10.319 -8.522 1.00 96.81 91 ALA A C 1
ATOM 699 O O . ALA A 1 91 ? 12.755 10.413 -7.298 1.00 96.81 91 ALA A O 1
ATOM 700 N N . GLY A 1 92 ? 12.987 11.411 -9.275 1.00 95.75 92 GLY A N 1
ATOM 701 C CA . GLY A 1 92 ? 12.946 12.765 -8.715 1.00 95.75 92 GLY A CA 1
ATOM 702 C C . GLY A 1 92 ? 11.531 13.239 -8.369 1.00 95.75 92 GLY A C 1
ATOM 703 O O . GLY A 1 92 ? 11.377 14.038 -7.446 1.00 95.75 92 GLY A O 1
ATOM 704 N N . ASN A 1 93 ? 10.531 12.756 -9.106 1.00 96.69 93 ASN A N 1
ATOM 705 C CA . ASN A 1 93 ? 9.104 12.963 -8.873 1.00 96.69 93 ASN A CA 1
ATOM 706 C C . ASN A 1 93 ? 8.442 11.606 -8.646 1.00 96.69 93 ASN A C 1
ATOM 708 O O . ASN A 1 93 ? 8.299 11.219 -7.493 1.00 96.69 93 ASN A O 1
ATOM 712 N N . ASP A 1 94 ? 8.075 10.916 -9.728 1.00 97.38 94 ASP A N 1
ATOM 713 C CA . ASP A 1 94 ? 7.118 9.818 -9.669 1.00 97.38 94 ASP A CA 1
ATOM 714 C C . ASP A 1 94 ? 7.775 8.524 -10.149 1.00 97.38 94 ASP A C 1
ATOM 716 O O . ASP A 1 94 ? 8.519 8.518 -11.138 1.00 97.38 94 ASP A O 1
ATOM 720 N N . GLU A 1 95 ? 7.491 7.427 -9.457 1.00 97.56 95 GLU A N 1
ATOM 721 C CA . GLU A 1 95 ? 8.088 6.124 -9.731 1.00 97.56 95 GLU A CA 1
ATOM 722 C C . GLU A 1 95 ? 7.025 5.049 -9.943 1.00 97.56 95 GLU A C 1
ATOM 724 O O . GLU A 1 95 ? 5.984 5.017 -9.288 1.00 97.56 95 GLU A O 1
ATOM 729 N N . THR A 1 96 ? 7.278 4.158 -10.898 1.00 97.88 96 THR A N 1
ATOM 730 C CA . THR A 1 96 ? 6.502 2.932 -11.067 1.00 97.88 96 THR A CA 1
ATOM 731 C C . THR A 1 96 ? 7.427 1.759 -11.342 1.00 97.88 96 THR A C 1
ATOM 733 O O . THR A 1 96 ? 8.068 1.728 -12.398 1.00 97.88 96 THR A O 1
ATOM 736 N N . SER A 1 97 ? 7.425 0.766 -10.459 1.00 96.19 97 SER A N 1
ATOM 737 C CA . SER A 1 97 ? 8.318 -0.389 -10.554 1.00 96.19 97 SER A CA 1
ATOM 738 C C . SER A 1 97 ? 7.556 -1.710 -10.478 1.00 96.19 97 SER A C 1
ATOM 740 O O . SER A 1 97 ? 6.537 -1.842 -9.803 1.00 96.19 97 SER A O 1
ATOM 742 N N . GLN A 1 98 ? 8.022 -2.697 -11.245 1.00 96.38 98 GLN A N 1
ATOM 743 C CA . GLN A 1 98 ? 7.524 -4.073 -11.186 1.00 96.38 98 GLN A CA 1
ATOM 744 C C . GLN A 1 98 ? 8.697 -5.037 -11.185 1.00 96.38 98 GLN A C 1
ATOM 746 O O . GLN A 1 98 ? 9.440 -5.133 -12.169 1.00 96.38 98 GLN A O 1
ATOM 751 N N . VAL A 1 99 ? 8.813 -5.793 -10.103 1.00 94.50 99 VAL A N 1
ATOM 752 C CA . VAL A 1 99 ? 10.010 -6.560 -9.793 1.00 94.50 99 VAL A CA 1
ATOM 753 C C . VAL A 1 99 ? 9.647 -8.017 -9.574 1.00 94.50 99 VAL A C 1
ATOM 755 O O . VAL A 1 99 ? 8.677 -8.347 -8.899 1.00 94.50 99 VAL A O 1
ATOM 758 N N . GLY A 1 100 ? 10.405 -8.917 -10.198 1.00 93.62 100 GLY A N 1
ATOM 759 C CA . GLY A 1 100 ? 10.134 -10.349 -10.108 1.00 93.62 100 GLY A CA 1
ATOM 760 C C . GLY A 1 100 ? 10.407 -10.957 -8.731 1.00 93.62 100 GLY A C 1
ATOM 761 O O . GLY A 1 100 ? 9.783 -11.962 -8.405 1.00 93.62 100 GLY A O 1
ATOM 762 N N . ASN A 1 101 ? 11.343 -10.386 -7.972 1.00 93.31 101 ASN A N 1
ATOM 763 C CA . ASN A 1 101 ? 11.809 -10.874 -6.679 1.00 93.31 101 ASN A CA 1
ATOM 764 C C . ASN A 1 101 ? 11.852 -9.711 -5.673 1.00 93.31 101 ASN A C 1
ATOM 766 O O . ASN A 1 101 ? 10.803 -9.420 -5.108 1.00 93.31 101 ASN A O 1
ATOM 770 N N . ASP A 1 102 ? 12.988 -9.015 -5.515 1.00 94.50 102 ASP A N 1
ATOM 771 C CA . ASP A 1 102 ? 13.167 -8.017 -4.446 1.00 94.50 102 ASP A CA 1
ATOM 772 C C . ASP A 1 102 ? 13.264 -6.586 -5.002 1.00 94.50 102 ASP A C 1
ATOM 774 O O . ASP A 1 102 ? 14.122 -6.288 -5.843 1.00 94.50 102 ASP A O 1
ATOM 778 N N . GLY A 1 103 ? 12.402 -5.690 -4.523 1.00 95.25 103 GLY A N 1
ATOM 779 C CA . GLY A 1 103 ? 12.328 -4.295 -4.958 1.00 95.25 103 GLY A CA 1
ATOM 780 C C . GLY A 1 103 ? 12.863 -3.314 -3.919 1.00 95.25 103 GLY A C 1
ATOM 781 O O . GLY A 1 103 ? 12.618 -3.445 -2.723 1.00 95.25 103 GLY A O 1
ATOM 782 N N . THR A 1 104 ? 13.594 -2.293 -4.364 1.00 97.44 104 THR A N 1
ATOM 783 C CA . THR A 1 104 ? 13.835 -1.093 -3.556 1.00 97.44 104 THR A CA 1
ATOM 784 C C . THR A 1 104 ? 13.667 0.155 -4.405 1.00 97.44 104 THR A C 1
ATOM 786 O O . THR A 1 104 ? 14.434 0.365 -5.348 1.00 97.44 104 THR A O 1
ATOM 789 N N . SER A 1 105 ? 12.732 1.014 -4.034 1.00 96.06 105 SER A N 1
ATOM 790 C CA . SER A 1 105 ? 12.360 2.202 -4.802 1.00 96.06 105 SER A CA 1
ATOM 791 C C . SER A 1 105 ? 12.302 3.442 -3.910 1.00 96.06 105 SER A C 1
ATOM 793 O O . SER A 1 105 ? 12.349 3.361 -2.679 1.00 96.06 105 SER A O 1
ATOM 795 N N . GLN A 1 106 ? 12.401 4.617 -4.534 1.00 97.50 106 GLN A N 1
ATOM 796 C CA . GLN A 1 106 ? 12.308 5.884 -3.817 1.00 97.50 106 GLN A CA 1
ATOM 797 C C . GLN A 1 106 ? 11.856 7.001 -4.754 1.00 97.50 106 GLN A C 1
ATOM 799 O O . GLN A 1 106 ? 12.657 7.515 -5.550 1.00 97.50 106 GLN A O 1
ATOM 804 N N . ALA A 1 107 ? 10.636 7.482 -4.537 1.00 97.31 107 ALA A N 1
ATOM 805 C CA . ALA A 1 107 ? 10.067 8.608 -5.261 1.00 97.31 107 ALA A CA 1
ATOM 806 C C . ALA A 1 107 ? 10.098 9.923 -4.458 1.00 97.31 107 ALA A C 1
ATOM 808 O O . ALA A 1 107 ? 9.824 9.993 -3.258 1.00 97.31 107 ALA A O 1
ATOM 809 N N . GLY A 1 108 ? 10.390 11.035 -5.138 1.00 96.00 108 GLY A N 1
ATOM 810 C CA . GLY A 1 108 ? 10.312 12.369 -4.529 1.00 96.00 108 GLY A CA 1
ATOM 811 C C . GLY A 1 108 ? 8.882 12.835 -4.223 1.00 96.00 108 GLY A C 1
ATOM 812 O O . GLY A 1 108 ? 8.693 13.665 -3.331 1.00 96.00 108 GLY A O 1
ATOM 813 N N . ASN A 1 109 ? 7.899 12.314 -4.954 1.00 97.12 109 ASN A N 1
ATOM 814 C CA . ASN A 1 109 ? 6.477 12.581 -4.799 1.00 97.12 109 ASN A CA 1
ATOM 815 C C . ASN A 1 109 ? 5.725 11.267 -4.598 1.00 97.12 109 ASN A C 1
ATOM 817 O O . ASN A 1 109 ? 5.425 10.944 -3.457 1.00 97.12 109 ASN A O 1
ATOM 821 N N . ASP A 1 110 ? 5.417 10.561 -5.685 1.00 96.88 110 ASP A N 1
ATOM 822 C CA . ASP A 1 110 ? 4.412 9.505 -5.682 1.00 96.88 110 ASP A CA 1
ATOM 823 C C . ASP A 1 110 ? 5.047 8.196 -6.174 1.00 96.88 110 ASP A C 1
ATOM 825 O O . ASP A 1 110 ? 5.769 8.185 -7.177 1.00 96.88 110 ASP A O 1
ATOM 829 N N . GLU A 1 111 ? 4.788 7.100 -5.470 1.00 97.31 111 GLU A N 1
ATOM 830 C CA . GLU A 1 111 ? 5.392 5.795 -5.742 1.00 97.31 111 GLU A CA 1
ATOM 831 C C . GLU A 1 111 ? 4.326 4.726 -5.971 1.00 97.31 111 GLU A C 1
ATOM 833 O O . GLU A 1 111 ? 3.286 4.692 -5.313 1.00 97.31 111 GLU A O 1
ATOM 838 N N . THR A 1 112 ? 4.569 3.846 -6.939 1.00 97.62 112 THR A N 1
ATOM 839 C CA . THR A 1 112 ? 3.794 2.618 -7.111 1.00 97.62 112 THR A CA 1
ATOM 840 C C . THR A 1 112 ? 4.733 1.465 -7.403 1.00 97.62 112 THR A C 1
ATOM 842 O O . THR A 1 112 ? 5.292 1.385 -8.500 1.00 97.62 112 THR A O 1
ATOM 845 N N . SER A 1 113 ? 4.848 0.543 -6.464 1.00 95.50 113 SER A N 1
ATOM 846 C CA . SER A 1 113 ? 5.792 -0.560 -6.546 1.00 95.50 113 SER A CA 1
ATOM 847 C C . SER A 1 113 ? 5.097 -1.893 -6.284 1.00 95.50 113 SER A C 1
ATOM 849 O O . SER A 1 113 ? 4.013 -1.965 -5.705 1.00 95.50 113 SER A O 1
ATOM 851 N N . GLN A 1 114 ? 5.636 -2.932 -6.919 1.00 95.31 114 GLN A N 1
ATOM 852 C CA . GLN A 1 114 ? 5.196 -4.311 -6.747 1.00 95.31 114 GLN A CA 1
ATOM 853 C C . GLN A 1 114 ? 6.413 -5.225 -6.813 1.00 95.31 114 GLN A C 1
ATOM 855 O O . GLN A 1 114 ? 7.069 -5.304 -7.865 1.00 95.31 114 GLN A O 1
ATOM 860 N N . ALA A 1 115 ? 6.664 -5.957 -5.735 1.00 94.19 115 ALA A N 1
ATOM 861 C CA . ALA A 1 115 ? 7.692 -6.983 -5.655 1.00 94.19 115 ALA A CA 1
ATOM 862 C C . ALA A 1 115 ? 7.092 -8.394 -5.581 1.00 94.19 115 ALA A C 1
ATOM 864 O O . ALA A 1 115 ? 5.978 -8.626 -5.111 1.00 94.19 115 ALA A O 1
ATOM 865 N N . GLY A 1 116 ? 7.837 -9.381 -6.079 1.00 92.38 116 GLY A N 1
ATOM 866 C CA . GLY A 1 116 ? 7.449 -10.786 -5.953 1.00 92.38 116 GLY A CA 1
ATOM 867 C C . GLY A 1 116 ? 7.614 -11.325 -4.532 1.00 92.38 116 GLY A C 1
ATOM 868 O O . GLY A 1 116 ? 6.866 -12.228 -4.153 1.00 92.38 116 GLY A O 1
ATOM 869 N N . ASN A 1 117 ? 8.579 -10.769 -3.791 1.00 92.38 117 ASN A N 1
ATOM 870 C CA . ASN A 1 117 ? 9.010 -11.218 -2.472 1.00 92.38 117 ASN A CA 1
ATOM 871 C C . ASN A 1 117 ? 9.047 -10.047 -1.498 1.00 92.38 117 ASN A C 1
ATOM 873 O O . ASN A 1 117 ? 8.048 -9.792 -0.849 1.00 92.38 117 ASN A O 1
ATOM 877 N N . ASP A 1 118 ? 10.185 -9.361 -1.403 1.00 92.94 118 ASP A N 1
ATOM 878 C CA . ASP A 1 118 ? 10.392 -8.284 -0.446 1.00 92.94 118 ASP A CA 1
ATOM 879 C C . ASP A 1 118 ? 10.387 -6.944 -1.176 1.00 92.94 118 ASP A C 1
ATOM 881 O O . ASP A 1 118 ? 11.025 -6.784 -2.226 1.00 92.94 118 ASP A O 1
ATOM 885 N N . GLU A 1 119 ? 9.715 -5.964 -0.591 1.00 94.75 119 GLU A N 1
ATOM 886 C CA . GLU A 1 119 ? 9.694 -4.602 -1.103 1.00 94.75 119 GLU A CA 1
ATOM 887 C C . GLU A 1 119 ? 10.173 -3.625 -0.030 1.00 94.75 119 GLU A C 1
ATOM 889 O O . GLU A 1 119 ? 9.983 -3.793 1.177 1.00 94.75 119 GLU A O 1
ATOM 894 N N . THR A 1 120 ? 10.872 -2.591 -0.479 1.00 96.94 120 THR A N 1
ATOM 895 C CA . THR A 1 120 ? 11.181 -1.434 0.346 1.00 96.94 120 THR A CA 1
ATOM 896 C C . THR A 1 120 ? 10.959 -0.177 -0.467 1.00 96.94 120 THR A C 1
ATOM 898 O O . THR A 1 120 ? 11.728 0.100 -1.392 1.00 96.94 120 THR A O 1
ATOM 901 N N . SER A 1 121 ? 9.958 0.592 -0.079 1.00 95.62 121 SER A N 1
ATOM 902 C CA . SER A 1 121 ? 9.456 1.721 -0.851 1.00 95.62 121 SER A CA 1
ATOM 903 C C . SER A 1 121 ? 9.449 2.989 0.015 1.00 95.62 121 SER A C 1
ATOM 905 O O . SER A 1 121 ? 9.488 2.932 1.251 1.00 95.62 121 SER A O 1
ATOM 907 N N . GLN A 1 122 ? 9.611 4.155 -0.620 1.00 97.06 122 GLN A N 1
ATOM 908 C CA . GLN A 1 122 ? 9.591 5.433 0.093 1.00 97.06 122 GLN A CA 1
ATOM 909 C C . GLN A 1 122 ? 9.132 6.574 -0.811 1.00 97.06 122 GLN A C 1
ATOM 911 O O . GLN A 1 122 ? 9.932 7.139 -1.574 1.00 97.06 122 GLN A O 1
ATOM 916 N N . ALA A 1 123 ? 7.912 7.047 -0.570 1.00 96.31 123 ALA A N 1
ATOM 917 C CA . ALA A 1 123 ? 7.357 8.202 -1.261 1.00 96.31 123 ALA A CA 1
ATOM 918 C C . ALA A 1 123 ? 7.416 9.502 -0.438 1.00 96.31 123 ALA A C 1
ATOM 920 O O . ALA A 1 123 ? 7.114 9.572 0.756 1.00 96.31 123 ALA A O 1
ATOM 921 N N . GLY A 1 124 ? 7.741 10.614 -1.103 1.00 93.19 124 GLY A N 1
ATOM 922 C CA . GLY A 1 124 ? 7.669 11.943 -0.485 1.00 93.19 124 GLY A CA 1
ATOM 923 C C . GLY A 1 124 ? 6.243 12.424 -0.184 1.00 93.19 124 GLY A C 1
ATOM 924 O O . GLY A 1 124 ? 6.071 13.308 0.662 1.00 93.19 124 GLY A O 1
ATOM 925 N N . LYS A 1 125 ? 5.239 11.883 -0.878 1.00 96.44 125 LYS A N 1
ATOM 926 C CA . LYS A 1 125 ? 3.816 12.174 -0.699 1.00 96.44 125 LYS A CA 1
ATOM 927 C C . LYS A 1 125 ? 3.012 10.891 -0.565 1.00 96.44 125 LYS A C 1
ATOM 929 O O . LYS A 1 125 ? 2.695 10.552 0.567 1.00 96.44 125 LYS A O 1
ATOM 934 N N . ASP A 1 126 ? 2.725 10.216 -1.673 1.00 95.56 126 ASP A N 1
ATOM 935 C CA . ASP A 1 126 ? 1.750 9.127 -1.691 1.00 95.56 126 ASP A CA 1
ATOM 936 C C . ASP A 1 126 ? 2.410 7.826 -2.159 1.00 95.56 126 ASP A C 1
ATOM 938 O O . ASP A 1 126 ? 3.137 7.823 -3.156 1.00 95.56 126 ASP A O 1
ATOM 942 N N . GLU A 1 127 ? 2.150 6.732 -1.451 1.00 96.69 127 GLU A N 1
ATOM 943 C CA . GLU A 1 127 ? 2.770 5.432 -1.711 1.00 96.69 127 GLU A CA 1
ATOM 944 C C . GLU A 1 127 ? 1.726 4.345 -1.959 1.00 96.69 127 GLU A C 1
ATOM 946 O O . GLU A 1 127 ? 0.658 4.310 -1.346 1.00 96.69 127 GLU A O 1
ATOM 951 N N . THR A 1 128 ? 2.026 3.449 -2.896 1.00 96.94 128 THR A N 1
ATOM 952 C CA . THR A 1 128 ? 1.301 2.192 -3.060 1.00 96.94 128 THR A CA 1
ATOM 953 C C . THR A 1 128 ? 2.286 1.062 -3.325 1.00 96.94 128 THR A C 1
ATOM 955 O O . THR A 1 128 ? 2.932 1.062 -4.373 1.00 96.94 128 THR A O 1
ATOM 958 N N . SER A 1 129 ? 2.363 0.098 -2.418 1.00 94.44 129 SER A N 1
ATOM 959 C CA . SER A 1 129 ? 3.332 -1.007 -2.446 1.00 94.44 129 SER A CA 1
ATOM 960 C C . SER A 1 129 ? 2.642 -2.364 -2.321 1.00 94.44 129 SER A C 1
ATOM 962 O O . SER A 1 129 ? 1.505 -2.463 -1.836 1.00 94.44 129 SER A O 1
ATOM 964 N N . GLN A 1 130 ? 3.276 -3.422 -2.836 1.00 93.31 130 GLN A N 1
ATOM 965 C CA . GLN A 1 130 ? 2.739 -4.774 -2.711 1.00 93.31 130 GLN A CA 1
ATOM 966 C C . GLN A 1 130 ? 3.814 -5.865 -2.825 1.00 93.31 130 GLN A C 1
ATOM 968 O O . GLN A 1 130 ? 4.340 -6.115 -3.918 1.00 93.31 130 GLN A O 1
ATOM 973 N N . ALA A 1 131 ? 3.910 -6.686 -1.776 1.00 90.62 131 ALA A N 1
ATOM 974 C CA . ALA A 1 131 ? 4.775 -7.858 -1.716 1.00 90.62 131 ALA A CA 1
ATOM 975 C C . ALA A 1 131 ? 3.956 -9.100 -2.018 1.00 90.62 131 ALA A C 1
ATOM 977 O O . ALA A 1 131 ? 2.987 -9.441 -1.327 1.00 90.62 131 ALA A O 1
ATOM 978 N N . GLY A 1 132 ? 4.366 -9.812 -3.061 1.00 85.44 132 GLY A N 1
ATOM 979 C CA . GLY A 1 132 ? 3.814 -11.108 -3.413 1.00 85.44 132 GLY A CA 1
ATOM 980 C C . GLY A 1 132 ? 4.356 -12.270 -2.577 1.00 85.44 132 GLY A C 1
ATOM 981 O O . GLY A 1 132 ? 5.106 -12.128 -1.614 1.00 85.44 132 GLY A O 1
ATOM 982 N N . ASN A 1 133 ? 3.974 -13.480 -2.991 1.00 73.62 133 ASN A N 1
ATOM 983 C CA . ASN A 1 133 ? 4.370 -14.721 -2.337 1.00 73.62 133 ASN A CA 1
ATOM 984 C C . ASN A 1 133 ? 5.200 -15.648 -3.229 1.00 73.62 133 ASN A C 1
ATOM 986 O O . ASN A 1 133 ? 4.638 -16.411 -4.023 1.00 73.62 133 ASN A O 1
ATOM 990 N N . ASP A 1 134 ? 6.520 -15.673 -3.005 1.00 66.44 134 ASP A N 1
ATOM 991 C CA . ASP A 1 134 ? 7.451 -16.684 -3.554 1.00 66.44 134 ASP A CA 1
ATOM 992 C C . ASP A 1 134 ? 8.049 -17.621 -2.481 1.00 66.44 134 ASP A C 1
ATOM 994 O O . ASP A 1 134 ? 8.892 -18.481 -2.748 1.00 66.44 134 ASP A O 1
ATOM 998 N N . GLY A 1 135 ? 7.571 -17.537 -1.235 1.00 56.97 135 GLY A N 1
ATOM 999 C CA . GLY A 1 135 ? 7.793 -18.577 -0.226 1.00 56.97 135 GLY A CA 1
ATOM 1000 C C . GLY A 1 135 ? 9.154 -18.571 0.484 1.00 56.97 135 GLY A C 1
ATOM 1001 O O . GLY A 1 135 ? 9.450 -19.539 1.194 1.00 56.97 135 GLY A O 1
ATOM 1002 N N . THR A 1 136 ? 9.964 -17.515 0.347 1.00 59.25 136 THR A N 1
ATOM 1003 C CA . THR A 1 136 ? 11.232 -17.347 1.092 1.00 59.25 136 THR A CA 1
ATOM 1004 C C . THR A 1 136 ? 11.238 -16.180 2.080 1.00 59.25 136 THR A C 1
ATOM 1006 O O . THR A 1 136 ? 11.812 -16.346 3.155 1.00 59.25 136 THR A O 1
ATOM 1009 N N . SER A 1 137 ? 10.581 -15.070 1.742 1.00 64.56 137 SER A N 1
ATOM 1010 C CA . SER A 1 137 ? 10.423 -13.819 2.506 1.00 64.56 137 SER A CA 1
ATOM 1011 C C . SER A 1 137 ? 9.388 -12.989 1.731 1.00 64.56 137 SER A C 1
ATOM 1013 O O . SER A 1 137 ? 9.436 -13.053 0.502 1.00 64.56 137 SER A O 1
ATOM 1015 N N . ASN A 1 138 ? 8.369 -12.437 2.402 1.00 79.06 138 ASN A N 1
ATOM 1016 C CA . ASN A 1 138 ? 7.280 -11.714 1.722 1.00 79.06 138 ASN A CA 1
ATOM 1017 C C . ASN A 1 138 ? 6.946 -10.463 2.543 1.00 79.06 138 ASN A C 1
ATOM 1019 O O . ASN A 1 138 ? 5.809 -10.312 3.006 1.00 79.06 138 ASN A O 1
ATOM 1023 N N . ASP A 1 139 ? 7.985 -9.694 2.839 1.00 87.38 139 ASP A N 1
ATOM 1024 C CA . ASP A 1 139 ? 7.912 -8.644 3.839 1.00 87.38 139 ASP A CA 1
ATOM 1025 C C . ASP A 1 139 ? 7.847 -7.288 3.131 1.00 87.38 139 ASP A C 1
ATOM 1027 O O . ASP A 1 139 ? 8.603 -7.024 2.190 1.00 87.38 139 ASP A O 1
ATOM 1031 N N . GLU A 1 140 ? 6.948 -6.430 3.599 1.00 92.06 140 GLU A N 1
ATOM 1032 C CA . GLU A 1 140 ? 6.812 -5.054 3.128 1.00 92.06 140 GLU A CA 1
ATOM 1033 C C . GLU A 1 140 ? 7.430 -4.077 4.114 1.00 92.06 140 GLU A C 1
ATOM 1035 O O . GLU A 1 140 ? 7.220 -4.159 5.328 1.00 92.06 140 GLU A O 1
ATOM 1040 N N . THR A 1 141 ? 8.175 -3.106 3.592 1.00 94.75 141 THR A N 1
ATOM 1041 C CA . THR A 1 141 ? 8.551 -1.916 4.353 1.00 94.75 141 THR A CA 1
ATOM 1042 C C . THR A 1 141 ? 8.309 -0.671 3.524 1.00 94.75 141 THR A C 1
ATOM 1044 O O . THR A 1 141 ? 9.019 -0.426 2.552 1.00 94.75 141 THR A O 1
ATOM 1047 N N . SER A 1 142 ? 7.352 0.137 3.950 1.00 92.94 142 SER A N 1
ATOM 1048 C CA . SER A 1 142 ? 6.848 1.265 3.170 1.00 92.94 142 SER A CA 1
ATOM 1049 C C . SER A 1 142 ? 6.831 2.541 4.027 1.00 92.94 142 SER A C 1
ATOM 1051 O O . SER A 1 142 ? 6.866 2.481 5.266 1.00 92.94 142 SER A O 1
ATOM 1053 N N . GLN A 1 143 ? 6.976 3.712 3.396 1.00 94.44 143 GLN A N 1
ATOM 1054 C CA . GLN A 1 143 ? 6.960 4.984 4.122 1.00 94.44 143 GLN A CA 1
ATOM 1055 C C . GLN A 1 143 ? 6.497 6.155 3.251 1.00 94.44 143 GLN A C 1
ATOM 1057 O O . GLN A 1 143 ? 7.313 6.797 2.570 1.00 94.44 143 GLN A O 1
ATOM 1062 N N . ALA A 1 144 ? 5.252 6.583 3.458 1.00 93.25 144 ALA A N 1
ATOM 1063 C CA . ALA A 1 144 ? 4.697 7.759 2.800 1.00 93.25 144 ALA A CA 1
ATOM 1064 C C . ALA A 1 144 ? 4.801 9.056 3.626 1.00 93.25 144 ALA A C 1
ATOM 1066 O O . ALA A 1 144 ? 4.630 9.118 4.848 1.00 93.25 144 ALA A O 1
ATOM 1067 N N . GLY A 1 145 ? 5.032 10.176 2.937 1.00 89.88 145 GLY A N 1
ATOM 1068 C CA . GLY A 1 145 ? 4.967 11.507 3.548 1.00 89.88 145 GLY A CA 1
ATOM 1069 C C . GLY A 1 145 ? 3.547 11.975 3.894 1.00 89.88 145 GLY A C 1
ATOM 1070 O O . GLY A 1 145 ? 3.396 12.846 4.756 1.00 89.88 145 GLY A O 1
ATOM 1071 N N . ASN A 1 146 ? 2.537 11.436 3.213 1.00 94.88 146 ASN A N 1
ATOM 1072 C CA . ASN A 1 146 ? 1.131 11.784 3.358 1.00 94.88 146 ASN A CA 1
ATOM 1073 C C . ASN A 1 146 ? 0.274 10.518 3.461 1.00 94.88 146 ASN A C 1
ATOM 1075 O O . ASN A 1 146 ? -0.003 10.123 4.588 1.00 94.88 146 ASN A O 1
ATOM 1079 N N . ASP A 1 147 ? -0.085 9.891 2.338 1.00 94.06 147 ASP A N 1
ATOM 1080 C CA . ASP A 1 147 ? -1.017 8.759 2.324 1.00 94.06 147 ASP A CA 1
ATOM 1081 C C . ASP A 1 147 ? -0.314 7.479 1.852 1.00 94.06 147 ASP A C 1
ATOM 1083 O O . ASP A 1 147 ? 0.434 7.499 0.870 1.00 94.06 147 ASP A O 1
ATOM 1087 N N . GLU A 1 148 ? -0.576 6.369 2.530 1.00 95.38 148 GLU A N 1
ATOM 1088 C CA . GLU A 1 148 ? 0.034 5.071 2.239 1.00 95.38 148 GLU A CA 1
ATOM 1089 C C . GLU A 1 148 ? -1.036 4.008 1.990 1.00 95.38 148 GLU A C 1
ATOM 1091 O O . GLU A 1 148 ? -2.125 4.012 2.573 1.00 95.38 148 GLU A O 1
ATOM 1096 N N . THR A 1 149 ? -0.755 3.109 1.052 1.00 96.44 149 THR A N 1
ATOM 1097 C CA . THR A 1 149 ? -1.532 1.888 0.880 1.00 96.44 149 THR A CA 1
ATOM 1098 C C . THR A 1 149 ? -0.604 0.734 0.572 1.00 96.44 149 THR A C 1
ATOM 1100 O O . THR A 1 149 ? -0.044 0.669 -0.523 1.00 96.44 149 THR A O 1
ATOM 1103 N N . SER A 1 150 ? -0.502 -0.205 1.494 1.00 93.50 150 SER A N 1
ATOM 1104 C CA . SER A 1 150 ? 0.420 -1.328 1.394 1.00 93.50 150 SER A CA 1
ATOM 1105 C C . SER A 1 150 ? -0.306 -2.654 1.615 1.00 93.50 150 SER A C 1
ATOM 1107 O O . SER A 1 150 ? -1.451 -2.720 2.077 1.00 93.50 150 SER A O 1
ATOM 1109 N N . GLN A 1 151 ? 0.295 -3.726 1.108 1.00 93.12 151 GLN A N 1
ATOM 1110 C CA . GLN A 1 151 ? -0.221 -5.074 1.294 1.00 93.12 151 GLN A CA 1
ATOM 1111 C C . GLN A 1 151 ? 0.931 -6.074 1.266 1.00 93.12 151 GLN A C 1
ATOM 1113 O O . GLN A 1 151 ? 1.576 -6.245 0.225 1.00 93.12 151 GLN A O 1
ATOM 1118 N N . ALA A 1 152 ? 1.092 -6.820 2.356 1.00 91.12 152 ALA A N 1
ATOM 1119 C CA . ALA A 1 152 ? 2.049 -7.915 2.451 1.00 91.12 152 ALA A CA 1
ATOM 1120 C C . ALA A 1 152 ? 1.369 -9.285 2.567 1.00 91.12 152 ALA A C 1
ATOM 1122 O O . ALA A 1 152 ? 0.454 -9.503 3.360 1.00 91.12 152 ALA A O 1
ATOM 1123 N N . ASP A 1 153 ? 1.872 -10.281 1.833 1.00 89.56 153 ASP A N 1
ATOM 1124 C CA . ASP A 1 153 ? 1.426 -11.670 2.012 1.00 89.56 153 ASP A CA 1
ATOM 1125 C C . ASP A 1 153 ? 1.945 -12.309 3.325 1.00 89.56 153 ASP A C 1
ATOM 1127 O O . ASP A 1 153 ? 1.448 -13.373 3.712 1.00 89.56 153 ASP A O 1
ATOM 1131 N N . LYS A 1 154 ? 2.949 -11.716 3.993 1.00 90.56 154 LYS A N 1
ATOM 1132 C CA . LYS A 1 154 ? 3.379 -12.098 5.351 1.00 90.56 154 LYS A CA 1
ATOM 1133 C C . LYS A 1 154 ? 3.397 -10.908 6.300 1.00 90.56 154 LYS A C 1
ATOM 1135 O O . LYS A 1 154 ? 2.382 -10.677 6.941 1.00 90.56 154 LYS A O 1
ATOM 1140 N N . ASP A 1 155 ? 4.532 -10.225 6.401 1.00 91.12 155 ASP A N 1
ATOM 1141 C CA . ASP A 1 155 ? 4.779 -9.252 7.456 1.00 91.12 155 ASP A CA 1
ATOM 1142 C C . ASP A 1 155 ? 4.849 -7.853 6.845 1.00 91.12 155 ASP A C 1
ATOM 1144 O O . ASP A 1 155 ? 5.450 -7.655 5.786 1.00 91.12 155 ASP A O 1
ATOM 1148 N N . GLU A 1 156 ? 4.236 -6.882 7.508 1.00 93.56 156 GLU A N 1
ATOM 1149 C CA . GLU A 1 156 ? 4.127 -5.515 7.012 1.00 93.56 156 GLU A CA 1
ATOM 1150 C C . GLU A 1 156 ? 4.626 -4.512 8.047 1.00 93.56 156 GLU A C 1
ATOM 1152 O O . GLU A 1 156 ? 4.333 -4.597 9.241 1.00 93.56 156 GLU A O 1
ATOM 1157 N N . THR A 1 157 ? 5.423 -3.550 7.592 1.00 95.56 157 THR A N 1
ATOM 1158 C CA . THR A 1 157 ? 5.792 -2.376 8.382 1.00 95.56 157 THR A CA 1
ATOM 1159 C C . THR A 1 157 ? 5.662 -1.129 7.522 1.00 95.56 157 THR A C 1
ATOM 1161 O O . THR A 1 157 ? 6.533 -0.850 6.698 1.00 95.56 157 THR A O 1
ATOM 1164 N N . SER A 1 158 ? 4.607 -0.358 7.738 1.00 93.31 158 SER A N 1
ATOM 1165 C CA . SER A 1 158 ? 4.315 0.872 6.995 1.00 93.31 158 SER A CA 1
ATOM 1166 C C . SER A 1 158 ? 4.398 2.106 7.886 1.00 93.31 158 SER A C 1
ATOM 1168 O O . SER A 1 158 ? 4.539 2.000 9.110 1.00 93.31 158 SER A O 1
ATOM 1170 N N . ARG A 1 159 ? 4.408 3.303 7.289 1.00 93.44 159 ARG A N 1
ATOM 1171 C CA . ARG A 1 159 ? 4.314 4.559 8.043 1.00 93.44 159 ARG A CA 1
ATOM 1172 C C . ARG A 1 159 ? 3.855 5.719 7.161 1.00 93.44 159 ARG A C 1
ATOM 1174 O O . ARG A 1 159 ? 4.695 6.417 6.574 1.00 93.44 159 ARG A O 1
ATOM 1181 N N . ALA A 1 160 ? 2.590 6.088 7.312 1.00 93.94 160 ALA A N 1
ATOM 1182 C CA . ALA A 1 160 ? 2.038 7.316 6.765 1.00 93.94 160 ALA A CA 1
ATOM 1183 C C . ALA A 1 160 ? 2.237 8.562 7.648 1.00 93.94 160 ALA A C 1
ATOM 1185 O O . ALA A 1 160 ? 2.160 8.563 8.883 1.00 93.94 160 ALA A O 1
ATOM 1186 N N . GLY A 1 161 ? 2.436 9.705 6.988 1.00 90.38 161 GLY A N 1
ATOM 1187 C CA . GLY A 1 161 ? 2.394 11.021 7.629 1.00 90.38 161 GLY A CA 1
ATOM 1188 C C . GLY A 1 161 ? 0.980 11.513 7.955 1.00 90.38 161 GLY A C 1
ATOM 1189 O O . GLY A 1 161 ? 0.840 12.377 8.827 1.00 90.38 161 GLY A O 1
ATOM 1190 N N . ASN A 1 162 ? -0.033 10.995 7.262 1.00 94.12 162 ASN A N 1
ATOM 1191 C CA . ASN A 1 162 ? -1.437 11.346 7.413 1.00 94.12 162 ASN A CA 1
ATOM 1192 C C . ASN A 1 162 ? -2.294 10.077 7.520 1.00 94.12 162 ASN A C 1
ATOM 1194 O O . ASN A 1 162 ? -2.540 9.659 8.648 1.00 94.12 162 ASN A O 1
ATOM 1198 N N . ASP A 1 163 ? -2.685 9.460 6.402 1.00 93.75 163 ASP A N 1
ATOM 1199 C CA . ASP A 1 163 ? -3.625 8.334 6.406 1.00 93.75 163 ASP A CA 1
ATOM 1200 C C . ASP A 1 163 ? -2.946 7.035 5.934 1.00 93.75 163 ASP A C 1
ATOM 1202 O O . ASP A 1 163 ? -2.253 7.027 4.914 1.00 93.75 163 ASP A O 1
ATOM 1206 N N . GLU A 1 164 ? -3.163 5.944 6.667 1.00 95.00 164 GLU A N 1
ATOM 1207 C CA . GLU A 1 164 ? -2.597 4.616 6.398 1.00 95.00 164 GLU A CA 1
ATOM 1208 C C . GLU A 1 164 ? -3.704 3.612 6.051 1.00 95.00 164 GLU A C 1
ATOM 1210 O O . GLU A 1 164 ? -4.788 3.610 6.645 1.00 95.00 164 GLU A O 1
ATOM 1215 N N . THR A 1 165 ? -3.453 2.742 5.074 1.00 95.88 165 THR A N 1
ATOM 1216 C CA . THR A 1 165 ? -4.282 1.555 4.839 1.00 95.88 165 THR A CA 1
ATOM 1217 C C . THR A 1 165 ? -3.407 0.386 4.428 1.00 95.88 165 THR A C 1
ATOM 1219 O O . THR A 1 165 ? -3.012 0.271 3.268 1.00 95.88 165 THR A O 1
ATOM 1222 N N . SER A 1 166 ? -3.193 -0.522 5.356 1.00 93.38 166 SER A N 1
ATOM 1223 C CA . SER A 1 166 ? -2.274 -1.649 5.234 1.00 93.38 166 SER A CA 1
ATOM 1224 C C . SER A 1 166 ? -3.035 -2.969 5.348 1.00 93.38 166 SER A C 1
ATOM 1226 O O . SER A 1 166 ? -4.239 -2.965 5.635 1.00 93.38 166 SER A O 1
ATOM 1228 N N . ARG A 1 167 ? -2.404 -4.090 4.964 1.00 92.31 167 ARG A N 1
ATOM 1229 C CA . ARG A 1 167 ? -2.966 -5.449 5.100 1.00 92.31 167 ARG A CA 1
ATOM 1230 C C . ARG A 1 167 ? -1.872 -6.508 5.138 1.00 92.31 167 ARG A C 1
ATOM 1232 O O . ARG A 1 167 ? -1.427 -6.957 4.071 1.00 92.31 167 ARG A O 1
ATOM 1239 N N . ALA A 1 168 ? -1.602 -7.047 6.320 1.00 92.06 168 ALA A N 1
ATOM 1240 C CA . ALA A 1 168 ? -0.670 -8.154 6.480 1.00 92.06 168 ALA A CA 1
ATOM 1241 C C . ALA A 1 168 ? -1.353 -9.533 6.486 1.00 92.06 168 ALA A C 1
ATOM 1243 O O . ALA A 1 168 ? -2.368 -9.786 7.138 1.00 92.06 168 ALA A O 1
ATOM 1244 N N . GLY A 1 169 ? -0.745 -10.499 5.795 1.00 89.69 169 GLY A N 1
ATOM 1245 C CA . GLY A 1 169 ? -1.141 -11.907 5.879 1.00 89.69 169 GLY A CA 1
ATOM 1246 C C . GLY A 1 169 ? -0.791 -12.581 7.213 1.00 89.69 169 GLY A C 1
ATOM 1247 O O . GLY A 1 169 ? -1.368 -13.626 7.523 1.00 89.69 169 GLY A O 1
ATOM 1248 N N . ASN A 1 170 ? 0.159 -12.024 7.964 1.00 91.56 170 ASN A N 1
ATOM 1249 C CA . ASN A 1 170 ? 0.635 -12.519 9.248 1.00 91.56 170 ASN A CA 1
ATOM 1250 C C . ASN A 1 170 ? 0.741 -11.360 10.252 1.00 91.56 170 ASN A C 1
ATOM 1252 O O . ASN A 1 170 ? -0.258 -11.092 10.910 1.00 91.56 170 ASN A O 1
ATOM 1256 N N . ASP A 1 171 ? 1.885 -10.678 10.349 1.00 91.44 171 ASP A N 1
ATOM 1257 C CA . ASP A 1 171 ? 2.100 -9.660 11.385 1.00 91.44 171 ASP A CA 1
ATOM 1258 C C . ASP A 1 171 ? 2.167 -8.245 10.793 1.00 91.44 171 ASP A C 1
ATOM 1260 O O . ASP A 1 171 ? 2.805 -8.024 9.761 1.00 91.44 171 ASP A O 1
ATOM 1264 N N . GLU A 1 172 ? 1.549 -7.276 11.464 1.00 93.12 172 GLU A N 1
ATOM 1265 C CA . GLU A 1 172 ? 1.456 -5.887 11.001 1.00 93.12 172 GLU A CA 1
ATOM 1266 C C . GLU A 1 172 ? 1.987 -4.897 12.044 1.00 93.12 172 GLU A C 1
ATOM 1268 O O . GLU A 1 172 ? 1.823 -5.078 13.254 1.00 93.12 172 GLU A O 1
ATOM 1273 N N . THR A 1 173 ? 2.686 -3.850 11.596 1.00 95.25 173 THR A N 1
ATOM 1274 C CA . THR A 1 173 ? 3.110 -2.744 12.463 1.00 95.25 173 THR A CA 1
ATOM 1275 C C . THR A 1 173 ? 3.049 -1.395 11.756 1.00 95.25 173 THR A C 1
ATOM 1277 O O . THR A 1 173 ? 3.827 -1.135 10.837 1.00 95.25 173 THR A O 1
ATOM 1280 N N . THR A 1 174 ? 2.209 -0.499 12.264 1.00 90.56 174 THR A N 1
ATOM 1281 C CA . THR A 1 174 ? 1.683 0.642 11.501 1.00 90.56 174 THR A CA 1
ATOM 1282 C C . THR A 1 174 ? 1.494 1.879 12.385 1.00 90.56 174 THR A C 1
ATOM 1284 O O . THR A 1 174 ? 0.632 1.933 13.250 1.00 90.56 174 THR A O 1
ATOM 1287 N N . PRO A 1 175 ? 2.359 2.896 12.261 1.00 90.69 175 PRO A N 1
ATOM 1288 C CA . PRO A 1 175 ? 2.074 4.221 12.815 1.00 90.69 175 PRO A CA 1
ATOM 1289 C C . PRO A 1 175 ? 1.551 5.207 11.760 1.00 90.69 175 PRO A C 1
ATOM 1291 O O . PRO A 1 175 ? 2.305 5.605 10.865 1.00 90.69 175 PRO A O 1
ATOM 1294 N N . ALA A 1 176 ? 0.339 5.731 11.966 1.00 92.31 176 ALA A N 1
ATOM 1295 C CA . ALA A 1 176 ? -0.273 6.778 11.147 1.00 92.31 176 ALA A CA 1
ATOM 1296 C C . ALA A 1 176 ? -0.329 8.144 11.858 1.00 92.31 176 ALA A C 1
ATOM 1298 O O . ALA A 1 176 ? -0.529 8.271 13.070 1.00 92.31 176 ALA A O 1
ATOM 1299 N N . GLY A 1 177 ? -0.150 9.225 11.095 1.00 89.12 177 GLY A N 1
ATOM 1300 C CA . GLY A 1 177 ? -0.211 10.586 11.637 1.00 89.12 177 GLY A CA 1
ATOM 1301 C C . GLY A 1 177 ? -1.622 11.068 11.986 1.00 89.12 177 GLY A C 1
ATOM 1302 O O . GLY A 1 177 ? -1.765 11.908 12.880 1.00 89.12 177 GLY A O 1
ATOM 1303 N N . ASN A 1 178 ? -2.633 10.567 11.278 1.00 93.31 178 ASN A N 1
ATOM 1304 C CA . ASN A 1 178 ? -4.032 10.940 11.415 1.00 93.31 178 ASN A CA 1
ATOM 1305 C C . ASN A 1 178 ? -4.908 9.686 11.527 1.00 93.31 178 ASN A C 1
ATOM 1307 O O . ASN A 1 178 ? -5.192 9.303 12.657 1.00 93.31 178 ASN A O 1
ATOM 1311 N N . ASP A 1 179 ? -5.284 9.052 10.415 1.00 91.88 179 ASP A N 1
ATOM 1312 C CA . ASP A 1 179 ? -6.224 7.925 10.431 1.00 91.88 179 ASP A CA 1
ATOM 1313 C C . ASP A 1 179 ? -5.558 6.624 9.957 1.00 91.88 179 ASP A C 1
ATOM 1315 O O . ASP A 1 179 ? -4.704 6.638 9.067 1.00 91.88 179 ASP A O 1
ATOM 1319 N N . GLU A 1 180 ? -5.967 5.496 10.534 1.00 94.81 180 GLU A N 1
ATOM 1320 C CA . GLU A 1 180 ? -5.395 4.180 10.244 1.00 94.81 180 GLU A CA 1
ATOM 1321 C C . GLU A 1 180 ? -6.471 3.117 9.972 1.00 94.81 180 GLU A C 1
ATOM 1323 O O . GLU A 1 180 ? -7.543 3.108 10.587 1.00 94.81 180 GLU A O 1
ATOM 1328 N N . THR A 1 181 ? -6.201 2.206 9.031 1.00 95.62 181 THR A N 1
ATOM 1329 C CA . THR A 1 181 ? -6.988 0.981 8.847 1.00 95.62 181 THR A CA 1
ATOM 1330 C C . THR A 1 181 ? -6.111 -0.217 8.490 1.00 95.62 181 THR A C 1
ATOM 1332 O O . THR A 1 181 ? -5.604 -0.275 7.369 1.00 95.62 181 THR A O 1
ATOM 1335 N N . SER A 1 182 ? -6.053 -1.204 9.385 1.00 92.50 182 SER A N 1
ATOM 1336 C CA . SER A 1 182 ? -4.986 -2.215 9.400 1.00 92.50 182 SER A CA 1
ATOM 1337 C C . SER A 1 182 ? -5.532 -3.584 9.841 1.00 92.50 182 SER A C 1
ATOM 1339 O O . SER A 1 182 ? -5.811 -3.788 11.009 1.00 92.50 182 SER A O 1
ATOM 1341 N N . PRO A 1 183 ? -5.841 -4.528 8.936 1.00 90.31 183 PRO A N 1
ATOM 1342 C CA . PRO A 1 183 ? -6.219 -5.885 9.304 1.00 90.31 183 PRO A CA 1
ATOM 1343 C C . PRO A 1 183 ? -5.061 -6.872 9.103 1.00 90.31 183 PRO A C 1
ATOM 1345 O O . PRO A 1 183 ? -4.645 -7.117 7.962 1.00 90.31 183 PRO A O 1
ATOM 1348 N N . ALA A 1 184 ? -4.675 -7.549 10.185 1.00 92.25 184 ALA A N 1
ATOM 1349 C CA . ALA A 1 184 ? -3.619 -8.554 10.220 1.00 92.25 184 ALA A CA 1
ATOM 1350 C C . ALA A 1 184 ? -4.162 -9.989 10.364 1.00 92.25 184 ALA A C 1
ATOM 1352 O O . ALA A 1 184 ? -5.097 -10.279 11.115 1.00 92.25 184 ALA A O 1
ATOM 1353 N N . GLY A 1 185 ? -3.545 -10.937 9.652 1.00 89.81 185 GLY A N 1
ATOM 1354 C CA . GLY A 1 185 ? -3.896 -12.363 9.723 1.00 89.81 185 GLY A CA 1
ATOM 1355 C C . GLY A 1 185 ? -3.383 -13.109 10.963 1.00 89.81 185 GLY A C 1
ATOM 1356 O O . GLY A 1 185 ? -3.722 -14.282 11.140 1.00 89.81 185 GLY A O 1
ATOM 1357 N N . ASN A 1 186 ? -2.543 -12.483 11.785 1.00 92.94 186 ASN A N 1
ATOM 1358 C CA . ASN A 1 186 ? -2.056 -13.020 13.051 1.00 92.94 186 ASN A CA 1
ATOM 1359 C C . ASN A 1 186 ? -1.996 -11.915 14.115 1.00 92.94 186 ASN A C 1
ATOM 1361 O O . ASN A 1 186 ? -2.982 -11.758 14.827 1.00 92.94 186 ASN A O 1
ATOM 1365 N N . ASP A 1 187 ? -0.896 -11.163 14.213 1.00 92.44 187 ASP A N 1
ATOM 1366 C CA . ASP A 1 187 ? -0.713 -10.149 15.260 1.00 92.44 187 ASP A CA 1
ATOM 1367 C C . ASP A 1 187 ? -0.647 -8.734 14.669 1.00 92.44 187 ASP A C 1
ATOM 1369 O O . ASP A 1 187 ? -0.038 -8.514 13.620 1.00 92.44 187 ASP A O 1
ATOM 1373 N N . GLU A 1 188 ? -1.214 -7.760 15.376 1.00 95.31 188 GLU A N 1
ATOM 1374 C CA . GLU A 1 188 ? -1.212 -6.358 14.957 1.00 95.31 188 GLU A CA 1
ATOM 1375 C C . GLU A 1 188 ? -0.637 -5.432 16.034 1.00 95.31 188 GLU A C 1
ATOM 1377 O O . GLU A 1 188 ? -0.869 -5.594 17.237 1.00 95.31 188 GLU A O 1
ATOM 1382 N N . THR A 1 189 ? 0.139 -4.435 15.603 1.00 96.12 189 THR A N 1
ATOM 1383 C CA . THR A 1 189 ? 0.493 -3.286 16.438 1.00 96.12 189 THR A CA 1
ATOM 1384 C C . THR A 1 189 ? 0.350 -1.969 15.686 1.00 96.12 189 THR A C 1
ATOM 1386 O O . THR A 1 189 ? 1.186 -1.638 14.844 1.00 96.12 189 THR A O 1
ATOM 1389 N N . SER A 1 190 ? -0.627 -1.172 16.085 1.00 94.31 190 SER A N 1
ATOM 1390 C CA . SER A 1 190 ? -1.078 0.015 15.365 1.00 94.31 190 SER A CA 1
ATOM 1391 C C . SER A 1 190 ? -1.072 1.266 16.255 1.00 94.31 190 SER A C 1
ATOM 1393 O O . SER A 1 190 ? -0.996 1.194 17.490 1.00 94.31 190 SER A O 1
ATOM 1395 N N . GLN A 1 191 ? -1.004 2.443 15.633 1.00 94.62 191 GLN A N 1
ATOM 1396 C CA . GLN A 1 191 ? -1.071 3.725 16.330 1.00 94.62 191 GLN A CA 1
ATOM 1397 C C . GLN A 1 191 ? -1.535 4.832 15.382 1.00 94.62 191 GLN A C 1
ATOM 1399 O O . GLN A 1 191 ? -0.741 5.340 14.576 1.00 94.62 191 GLN A O 1
ATOM 1404 N N . ALA A 1 192 ? -2.738 5.348 15.627 1.00 95.06 192 ALA A N 1
ATOM 1405 C CA . ALA A 1 192 ? -3.271 6.508 14.924 1.00 95.06 192 ALA A CA 1
ATOM 1406 C C . ALA A 1 192 ? -3.236 7.802 15.758 1.00 95.06 192 ALA A C 1
ATOM 1408 O O . ALA A 1 192 ? -3.559 7.860 16.949 1.00 95.06 192 ALA A O 1
ATOM 1409 N N . GLY A 1 193 ? -2.887 8.917 15.110 1.00 92.38 193 GLY A N 1
ATOM 1410 C CA . GLY A 1 193 ? -2.953 10.242 15.735 1.00 92.38 193 GLY A CA 1
ATOM 1411 C C . GLY A 1 193 ? -4.378 10.744 16.006 1.00 92.38 193 GLY A C 1
ATOM 1412 O O . GLY A 1 193 ? -4.554 11.615 16.864 1.00 92.38 193 GLY A O 1
ATOM 1413 N N . ASN A 1 194 ? -5.365 10.227 15.276 1.00 95.06 194 ASN A N 1
ATOM 1414 C CA . ASN A 1 194 ? -6.774 10.579 15.366 1.00 95.06 194 ASN A CA 1
ATOM 1415 C C . ASN A 1 194 ? -7.637 9.313 15.473 1.00 95.06 194 ASN A C 1
ATOM 1417 O O . ASN A 1 194 ? -7.899 8.906 16.600 1.00 95.06 194 ASN A O 1
ATOM 1421 N N . ASP A 1 195 ? -8.048 8.698 14.360 1.00 93.69 195 ASP A N 1
ATOM 1422 C CA . ASP A 1 195 ? -8.987 7.570 14.387 1.00 93.69 195 ASP A CA 1
ATOM 1423 C C . ASP A 1 195 ? -8.331 6.267 13.903 1.00 93.69 195 ASP A C 1
ATOM 1425 O O . ASP A 1 195 ? -7.604 6.257 12.908 1.00 93.69 195 ASP A O 1
ATOM 1429 N N . GLU A 1 196 ? -8.620 5.160 14.584 1.00 95.44 196 GLU A N 1
ATOM 1430 C CA . GLU A 1 196 ? -8.030 3.846 14.304 1.00 95.44 196 GLU A CA 1
ATOM 1431 C C . GLU A 1 196 ? -9.111 2.787 14.066 1.00 95.44 196 GLU A C 1
ATOM 1433 O O . GLU A 1 196 ? -10.148 2.746 14.738 1.00 95.44 196 GLU A O 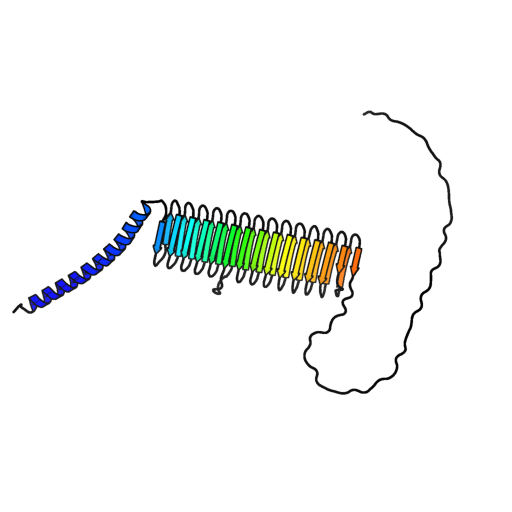1
ATOM 1438 N N . THR A 1 197 ? -8.900 1.936 13.063 1.00 96.06 197 THR A N 1
ATOM 1439 C CA . THR A 1 197 ? -9.711 0.735 12.841 1.00 96.06 197 THR A CA 1
ATOM 1440 C C . THR A 1 197 ? -8.817 -0.429 12.456 1.00 96.06 197 THR A C 1
ATOM 1442 O O . THR A 1 197 ? -8.413 -0.566 11.302 1.00 96.06 197 THR A O 1
ATOM 1445 N N . SER A 1 198 ? -8.572 -1.288 13.419 1.00 92.88 198 SER A N 1
ATOM 1446 C CA . SER A 1 198 ? -7.653 -2.414 13.349 1.00 92.88 198 SER A CA 1
ATOM 1447 C C . SER A 1 198 ? -8.424 -3.735 13.443 1.00 92.88 198 SER A C 1
ATOM 1449 O O . SER A 1 198 ? -9.648 -3.722 13.631 1.00 92.88 198 SER A O 1
ATOM 1451 N N . GLN A 1 199 ? -7.777 -4.864 13.154 1.00 92.25 199 GLN A N 1
ATOM 1452 C CA . GLN A 1 199 ? -8.324 -6.208 13.373 1.00 92.25 199 GLN A CA 1
ATOM 1453 C C . GLN A 1 199 ? -7.203 -7.249 13.322 1.00 92.25 199 GLN A C 1
ATOM 1455 O O . GLN A 1 199 ? -6.608 -7.454 12.260 1.00 92.25 199 GLN A O 1
ATOM 1460 N N . ALA A 1 200 ? -7.078 -8.053 14.381 1.00 93.56 200 ALA A N 1
ATOM 1461 C CA . ALA A 1 200 ? -6.177 -9.208 14.414 1.00 93.56 200 ALA A CA 1
ATOM 1462 C C . ALA A 1 200 ? -6.897 -10.563 14.611 1.00 93.56 200 ALA A C 1
ATOM 1464 O O . ALA A 1 200 ? -7.795 -10.725 15.440 1.00 93.56 200 ALA A O 1
ATOM 1465 N N . ASP A 1 201 ? -6.459 -11.596 13.880 1.00 91.81 201 ASP A N 1
ATOM 1466 C CA . ASP A 1 201 ? -6.911 -12.989 14.086 1.00 91.81 201 ASP A CA 1
ATOM 1467 C C . ASP A 1 201 ? -6.318 -13.626 15.373 1.00 91.81 201 ASP A C 1
ATOM 1469 O O . ASP A 1 201 ? -6.798 -14.671 15.826 1.00 91.81 201 ASP A O 1
ATOM 1473 N N . ASN A 1 202 ? -5.257 -13.055 15.952 1.00 93.06 202 ASN A N 1
ATOM 1474 C CA . ASN A 1 202 ? -4.661 -13.498 17.213 1.00 93.06 202 ASN A CA 1
ATOM 1475 C C . ASN A 1 202 ? -4.594 -12.344 18.225 1.00 93.06 202 ASN A C 1
ATOM 1477 O O . ASN A 1 202 ? -5.581 -12.145 18.935 1.00 93.06 202 ASN A O 1
ATOM 1481 N N . ASP A 1 203 ? -3.478 -11.613 18.312 1.00 92.12 203 ASP A N 1
ATOM 1482 C CA . ASP A 1 203 ? -3.290 -10.582 19.339 1.00 92.12 203 ASP A CA 1
ATOM 1483 C C . ASP A 1 203 ? -3.234 -9.171 18.731 1.00 92.12 203 ASP A C 1
ATOM 1485 O O . ASP A 1 203 ? -2.553 -8.939 17.731 1.00 92.12 203 ASP A O 1
ATOM 1489 N N . GLU A 1 204 ? -3.903 -8.214 19.374 1.00 95.00 204 GLU A N 1
ATOM 1490 C CA . GLU A 1 204 ? -3.982 -6.819 18.923 1.00 95.00 204 GLU A CA 1
ATOM 1491 C C . GLU A 1 204 ? -3.443 -5.857 19.987 1.00 95.00 204 GLU A C 1
ATOM 1493 O O . GLU A 1 204 ? -3.691 -6.002 21.192 1.00 95.00 204 GLU A O 1
ATOM 1498 N N . THR A 1 205 ? -2.655 -4.870 19.557 1.00 95.88 205 THR A N 1
ATOM 1499 C CA . THR A 1 205 ? -2.243 -3.745 20.400 1.00 95.88 205 THR A CA 1
ATOM 1500 C C . THR A 1 205 ? -2.319 -2.434 19.638 1.00 95.88 205 THR A C 1
ATOM 1502 O O . THR A 1 205 ? -1.530 -2.206 18.727 1.00 95.88 205 THR A O 1
ATOM 1505 N N . SER A 1 206 ? -3.184 -1.539 20.084 1.00 94.75 206 SER A N 1
ATOM 1506 C CA . SER A 1 206 ? -3.615 -0.370 19.318 1.00 94.75 206 SER A CA 1
ATOM 1507 C C . SER A 1 206 ? -3.667 0.884 20.198 1.00 94.75 206 SER A C 1
ATOM 1509 O O . SER A 1 206 ? -3.684 0.803 21.437 1.00 94.75 206 SER A O 1
ATOM 1511 N N . GLN A 1 207 ? -3.579 2.068 19.584 1.00 94.81 207 GLN A N 1
ATOM 1512 C CA . GLN A 1 207 ? -3.687 3.329 20.319 1.00 94.81 207 GLN A CA 1
ATOM 1513 C C . GLN A 1 207 ? -4.151 4.486 19.428 1.00 94.81 207 GLN A C 1
ATOM 1515 O O . GLN A 1 207 ? -3.330 5.105 18.738 1.00 94.81 207 GLN A O 1
ATOM 1520 N N . ALA A 1 208 ? -5.394 4.930 19.630 1.00 94.75 208 ALA A N 1
ATOM 1521 C CA . ALA A 1 208 ? -5.939 6.100 18.948 1.00 94.75 208 ALA A CA 1
ATOM 1522 C C . ALA A 1 208 ? -5.893 7.397 19.783 1.00 94.75 208 ALA A C 1
ATOM 1524 O O . ALA A 1 208 ? -6.197 7.452 20.981 1.00 94.75 208 ALA A O 1
ATOM 1525 N N . GLY A 1 209 ? -5.574 8.512 19.120 1.00 92.00 209 GLY A N 1
ATOM 1526 C CA . GLY A 1 209 ? -5.665 9.855 19.708 1.00 92.00 209 GLY A CA 1
ATOM 1527 C C . GLY A 1 209 ? -7.093 10.399 19.867 1.00 92.00 209 GLY A C 1
ATOM 1528 O O . GLY A 1 209 ? -7.285 11.414 20.546 1.00 92.00 209 GLY A O 1
ATOM 1529 N N . ASN A 1 210 ? -8.085 9.768 19.242 1.00 94.12 210 ASN A N 1
ATOM 1530 C CA . ASN A 1 210 ? -9.494 10.123 19.339 1.00 94.12 210 ASN A CA 1
ATOM 1531 C C . ASN A 1 210 ? -10.365 8.866 19.469 1.00 94.12 210 ASN A C 1
ATOM 1533 O O . ASN A 1 210 ? -10.643 8.483 20.605 1.00 94.12 210 ASN A O 1
ATOM 1537 N N . ASP A 1 211 ? -10.779 8.248 18.359 1.00 91.94 211 ASP A N 1
ATOM 1538 C CA . ASP A 1 211 ? -11.719 7.123 18.376 1.00 91.94 211 ASP A CA 1
ATOM 1539 C C . ASP A 1 211 ? -11.066 5.829 17.865 1.00 91.94 211 ASP A C 1
ATOM 1541 O O . ASP A 1 211 ? -10.295 5.846 16.906 1.00 91.94 211 ASP A O 1
ATOM 1545 N N . GLU A 1 212 ? -11.405 4.701 18.487 1.00 94.12 212 GLU A N 1
ATOM 1546 C CA . GLU A 1 212 ? -10.779 3.402 18.218 1.00 94.12 212 GLU A CA 1
ATOM 1547 C C . GLU A 1 212 ? -11.822 2.295 18.026 1.00 94.12 212 GLU A C 1
ATOM 1549 O O . GLU A 1 212 ? -12.878 2.279 18.675 1.00 94.12 212 GLU A O 1
ATOM 1554 N N . THR A 1 213 ? -11.565 1.376 17.091 1.00 95.00 213 THR A N 1
ATOM 1555 C CA . THR A 1 213 ? -12.379 0.171 16.890 1.00 95.00 213 THR A CA 1
ATOM 1556 C C . THR A 1 213 ? -11.516 -1.041 16.552 1.00 95.00 213 THR A C 1
ATOM 1558 O O . THR A 1 213 ? -10.947 -1.083 15.464 1.00 95.00 213 THR A O 1
ATOM 1561 N N . THR A 1 214 ? -11.506 -2.029 17.444 1.00 90.94 214 THR A N 1
ATOM 1562 C CA . THR A 1 214 ? -10.465 -3.069 17.547 1.00 90.94 214 THR A CA 1
ATOM 1563 C C . THR A 1 214 ? -11.077 -4.437 17.907 1.00 90.94 214 THR A C 1
ATOM 1565 O O . THR A 1 214 ? -11.474 -4.683 19.044 1.00 90.94 214 THR A O 1
ATOM 1568 N N . PRO A 1 215 ? -11.302 -5.349 16.949 1.00 88.69 215 PRO A N 1
ATOM 1569 C CA . PRO A 1 215 ? -11.711 -6.719 17.224 1.00 88.69 215 PRO A CA 1
ATOM 1570 C C . PRO A 1 215 ? -10.540 -7.707 17.106 1.00 88.69 215 PRO A C 1
ATOM 1572 O O . PRO A 1 215 ? -10.056 -7.952 16.000 1.00 88.69 215 PRO A O 1
ATOM 1575 N N . ALA A 1 216 ? -10.230 -8.402 18.204 1.00 90.75 216 ALA A N 1
ATOM 1576 C CA . ALA A 1 216 ? -9.231 -9.468 18.257 1.00 90.75 216 ALA A CA 1
ATOM 1577 C C . ALA A 1 216 ? -9.851 -10.851 18.549 1.00 90.75 216 ALA A C 1
ATOM 1579 O O . ALA A 1 216 ? -10.679 -11.027 19.450 1.00 90.75 216 ALA A O 1
ATOM 1580 N N . ASP A 1 217 ? -9.427 -11.886 17.820 1.00 90.00 217 ASP A N 1
ATOM 1581 C CA . ASP A 1 217 ? -9.914 -13.262 18.031 1.00 90.00 217 ASP A CA 1
ATOM 1582 C C . ASP A 1 217 ? -9.298 -13.930 19.290 1.00 90.00 217 ASP A C 1
ATOM 1584 O O . ASP A 1 217 ? -9.893 -14.879 19.822 1.00 90.00 217 ASP A O 1
ATOM 1588 N N . ASN A 1 218 ? -8.147 -13.450 19.795 1.00 91.31 218 ASN A N 1
ATOM 1589 C CA . ASN A 1 218 ? -7.534 -13.889 21.058 1.00 91.31 218 ASN A CA 1
ATOM 1590 C C . ASN A 1 218 ? -7.431 -12.752 22.094 1.00 91.31 218 ASN A C 1
ATOM 1592 O O . ASN A 1 218 ? -8.398 -12.562 22.832 1.00 91.31 218 ASN A O 1
ATOM 1596 N N . ASP A 1 219 ? -6.301 -12.045 22.196 1.00 90.56 219 ASP A N 1
ATOM 1597 C CA . ASP A 1 219 ? -6.072 -11.040 23.247 1.00 90.56 219 ASP A CA 1
ATOM 1598 C C . ASP A 1 219 ? -6.007 -9.618 22.673 1.00 90.56 219 ASP A C 1
ATOM 1600 O O . ASP A 1 219 ? -5.418 -9.386 21.618 1.00 90.56 219 ASP A O 1
ATOM 1604 N N . GLU A 1 220 ? -6.561 -8.653 23.405 1.00 93.50 220 GLU A N 1
ATOM 1605 C CA . GLU A 1 220 ? -6.619 -7.252 22.985 1.00 93.50 220 GLU A CA 1
ATOM 1606 C C . GLU A 1 220 ? -6.050 -6.308 24.053 1.00 93.50 220 GLU A C 1
ATOM 1608 O O . GLU A 1 220 ? -6.307 -6.438 25.258 1.00 93.50 220 GLU A O 1
ATOM 1613 N N . THR A 1 221 ? -5.258 -5.328 23.618 1.00 94.56 221 THR A N 1
ATOM 1614 C CA . THR A 1 221 ? -4.866 -4.174 24.434 1.00 94.56 221 THR A CA 1
ATOM 1615 C C . THR A 1 221 ? -4.929 -2.892 23.613 1.00 94.56 221 THR A C 1
ATOM 1617 O O . THR A 1 221 ? -3.999 -2.577 22.877 1.00 94.56 221 THR A O 1
ATOM 1620 N N . SER A 1 222 ? -5.980 -2.120 23.819 1.00 92.62 222 SER A N 1
ATOM 1621 C CA . SER A 1 222 ? -6.302 -0.890 23.092 1.00 92.62 222 SER A CA 1
ATOM 1622 C C . SER A 1 222 ? -6.300 0.316 24.033 1.00 92.62 222 SER A C 1
ATOM 1624 O O . SER A 1 222 ? -6.271 0.157 25.262 1.00 92.62 222 SER A O 1
ATOM 1626 N N . GLN A 1 223 ? -6.245 1.540 23.494 1.00 92.50 223 GLN A N 1
ATOM 1627 C CA . GLN A 1 223 ? -6.375 2.753 24.308 1.00 92.50 223 GLN A CA 1
ATOM 1628 C C . GLN A 1 223 ? -6.799 3.974 23.481 1.00 92.50 223 GLN A C 1
ATOM 1630 O O . GLN A 1 223 ? -5.953 4.608 22.838 1.00 92.50 223 GLN A O 1
ATOM 1635 N N . ALA A 1 224 ? -8.035 4.439 23.694 1.00 93.19 224 ALA A N 1
ATOM 1636 C CA . ALA A 1 224 ? -8.550 5.651 23.055 1.00 93.19 224 ALA A CA 1
ATOM 1637 C C . ALA A 1 224 ? -8.621 6.872 23.997 1.00 93.19 224 ALA A C 1
ATOM 1639 O O . ALA A 1 224 ? -9.103 6.821 25.135 1.00 93.19 224 ALA A O 1
ATOM 1640 N N . ASP A 1 225 ? -8.207 8.043 23.505 1.00 92.44 225 ASP A N 1
ATOM 1641 C CA . ASP A 1 225 ? -8.345 9.314 24.239 1.00 92.44 225 ASP A CA 1
ATOM 1642 C C . ASP A 1 225 ? -9.812 9.815 24.308 1.00 92.44 225 ASP A C 1
ATOM 1644 O O . ASP A 1 225 ? -10.148 10.589 25.219 1.00 92.44 225 ASP A O 1
ATOM 1648 N N . ASN A 1 226 ? -10.686 9.395 23.382 1.00 92.38 226 ASN A N 1
ATOM 1649 C CA . ASN A 1 226 ? -12.118 9.710 23.374 1.00 92.38 226 ASN A CA 1
ATOM 1650 C C . ASN A 1 226 ? -12.987 8.444 23.481 1.00 92.38 226 ASN A C 1
ATOM 1652 O O . ASN A 1 226 ? -13.295 8.058 24.612 1.00 92.38 226 ASN A O 1
ATOM 1656 N N . ASP A 1 227 ? -13.397 7.833 22.366 1.00 90.38 227 ASP A N 1
ATOM 1657 C CA . ASP A 1 227 ? -14.355 6.722 22.374 1.00 90.38 227 ASP A CA 1
ATOM 1658 C C . ASP A 1 227 ? -13.714 5.412 21.882 1.00 90.38 227 ASP A C 1
ATOM 1660 O O . ASP A 1 227 ? -13.013 5.390 20.874 1.00 90.38 227 ASP A O 1
ATOM 1664 N N . GLU A 1 228 ? -13.993 4.311 22.578 1.00 92.94 228 GLU A N 1
ATOM 1665 C CA . GLU A 1 228 ? -13.398 2.995 22.307 1.00 92.94 228 GLU A CA 1
ATOM 1666 C C . GLU A 1 228 ? -14.482 1.937 22.082 1.00 92.94 228 GLU A C 1
ATOM 1668 O O . GLU A 1 228 ? -15.487 1.881 22.806 1.00 92.94 228 GLU A O 1
ATOM 1673 N N . THR A 1 229 ? -14.309 1.112 21.048 1.00 93.06 229 THR A N 1
ATOM 1674 C CA . THR A 1 229 ? -15.134 -0.077 20.807 1.00 93.06 229 THR A CA 1
ATOM 1675 C C . THR A 1 229 ? -14.263 -1.283 20.504 1.00 93.06 229 THR A C 1
ATOM 1677 O O . THR A 1 229 ? -13.713 -1.392 19.415 1.00 93.06 229 THR A O 1
ATOM 1680 N N . SER A 1 230 ? -14.246 -2.222 21.431 1.00 90.56 230 SER A N 1
ATOM 1681 C CA . SER A 1 230 ? -13.305 -3.330 21.469 1.00 90.56 230 SER A CA 1
ATOM 1682 C C . SER A 1 230 ? -14.032 -4.665 21.644 1.00 90.56 230 SER A C 1
ATOM 1684 O O . SER A 1 230 ? -15.178 -4.726 22.124 1.00 90.56 230 SER A O 1
ATOM 1686 N N . GLN A 1 231 ? -13.423 -5.746 21.166 1.00 89.25 231 GLN A N 1
ATOM 1687 C CA . GLN A 1 231 ? -13.948 -7.096 21.347 1.00 89.25 231 GLN A CA 1
ATOM 1688 C C . GLN A 1 231 ? -12.814 -8.120 21.275 1.00 89.25 231 GLN A C 1
ATOM 1690 O O . GLN A 1 231 ? -12.326 -8.413 20.184 1.00 89.25 231 GLN A O 1
ATOM 1695 N N . ALA A 1 232 ? -12.548 -8.796 22.395 1.00 89.25 232 ALA A N 1
ATOM 1696 C CA . ALA A 1 232 ? -11.581 -9.887 22.462 1.00 89.25 232 ALA A CA 1
ATOM 1697 C C . ALA A 1 232 ? -12.241 -11.271 22.608 1.00 89.25 232 ALA A C 1
ATOM 1699 O O . ALA A 1 232 ? -13.195 -11.480 23.370 1.00 89.25 232 ALA A O 1
ATOM 1700 N N . GLY A 1 233 ? -11.698 -12.276 21.918 1.00 86.75 233 GLY A N 1
ATOM 1701 C CA . GLY A 1 233 ? -12.098 -13.677 22.092 1.00 86.75 233 GLY A CA 1
ATOM 1702 C C . GLY A 1 233 ? -11.585 -14.334 23.382 1.00 86.75 233 GLY A C 1
ATOM 1703 O O . GLY A 1 233 ? -12.086 -15.396 23.765 1.00 86.75 233 GLY A O 1
ATOM 1704 N N . ASN A 1 234 ? -10.604 -13.736 24.060 1.00 88.94 234 ASN A N 1
ATOM 1705 C CA . ASN A 1 234 ? -10.037 -14.227 25.312 1.00 88.94 234 ASN A CA 1
ATOM 1706 C C . ASN A 1 234 ? -9.950 -13.111 26.366 1.00 88.94 234 ASN A C 1
ATOM 1708 O O . ASN A 1 234 ? -10.907 -12.978 27.137 1.00 88.94 234 ASN A O 1
ATOM 1712 N N . ASP A 1 235 ? -8.850 -12.352 26.408 1.00 87.69 235 ASP A N 1
ATOM 1713 C CA . ASP A 1 235 ? -8.600 -11.328 27.430 1.00 87.69 235 ASP A CA 1
ATOM 1714 C C . ASP A 1 235 ? -8.524 -9.920 26.812 1.00 87.69 235 ASP A C 1
ATOM 1716 O O . ASP A 1 235 ? -7.959 -9.733 25.737 1.00 87.69 235 ASP A O 1
ATOM 1720 N N . GLU A 1 236 ? -9.058 -8.921 27.516 1.00 89.75 236 GLU A N 1
ATOM 1721 C CA . GLU A 1 236 ? -9.176 -7.540 27.023 1.00 89.75 236 GLU A CA 1
ATOM 1722 C C . GLU A 1 236 ? -8.715 -6.519 28.072 1.00 89.75 236 GLU A C 1
ATOM 1724 O O . GLU A 1 236 ? -8.983 -6.654 29.277 1.00 89.75 236 GLU A O 1
ATOM 1729 N N . THR A 1 237 ? -7.999 -5.480 27.630 1.00 91.06 237 THR A N 1
ATOM 1730 C CA . THR A 1 237 ? -7.624 -4.324 28.459 1.00 91.06 237 THR A CA 1
ATOM 1731 C C . THR A 1 237 ? -7.776 -3.011 27.691 1.00 91.06 237 THR A C 1
ATOM 1733 O O . THR A 1 237 ? -6.966 -2.734 26.814 1.00 91.06 237 THR A O 1
ATOM 1736 N N . THR A 1 238 ? -8.737 -2.182 28.106 1.00 87.00 238 THR A N 1
ATOM 1737 C CA . THR A 1 238 ? -9.280 -1.056 27.319 1.00 87.00 238 THR A CA 1
ATOM 1738 C C . THR A 1 238 ? -9.493 0.204 28.177 1.00 87.00 238 THR A C 1
ATOM 1740 O O . THR A 1 238 ? -10.455 0.315 28.947 1.00 87.00 238 THR A O 1
ATOM 1743 N N . PRO A 1 239 ? -8.562 1.174 28.179 1.00 87.12 239 PRO A N 1
ATOM 1744 C CA . PRO A 1 239 ? -8.755 2.458 28.842 1.00 87.12 239 PRO A CA 1
ATOM 1745 C C . PRO A 1 239 ? -9.244 3.541 27.865 1.00 87.12 239 PRO A C 1
ATOM 1747 O O . PRO A 1 239 ? -8.440 4.113 27.129 1.00 87.12 239 PRO A O 1
ATOM 1750 N N . ALA A 1 240 ? -10.506 3.956 28.018 1.00 89.19 240 ALA A N 1
ATOM 1751 C CA . ALA A 1 240 ? -11.107 5.041 27.246 1.00 89.19 240 ALA A CA 1
ATOM 1752 C C . ALA A 1 240 ? -11.207 6.364 28.031 1.00 89.19 240 ALA A C 1
ATOM 1754 O O . ALA A 1 240 ? -11.650 6.440 29.191 1.00 89.19 240 ALA A O 1
ATOM 1755 N N . GLY A 1 241 ? -10.853 7.475 27.382 1.00 86.25 241 GLY A N 1
ATOM 1756 C CA . GLY A 1 241 ? -10.965 8.808 27.978 1.00 86.25 241 GLY A CA 1
ATOM 1757 C C . GLY A 1 241 ? -12.410 9.278 28.197 1.00 86.25 241 GLY A C 1
ATOM 1758 O O . GLY A 1 241 ? -12.678 9.996 29.174 1.00 86.25 241 GLY A O 1
ATOM 1759 N N . ASN A 1 242 ? -13.338 8.872 27.328 1.00 90.44 242 ASN A N 1
ATOM 1760 C CA . ASN A 1 242 ? -14.742 9.263 27.362 1.00 90.44 242 ASN A CA 1
ATOM 1761 C C . ASN A 1 242 ? -15.672 8.045 27.482 1.00 90.44 242 ASN A C 1
ATOM 1763 O O . ASN A 1 242 ? -16.042 7.722 28.617 1.00 90.44 242 ASN A O 1
ATOM 1767 N N . ASP A 1 243 ? -16.050 7.411 26.372 1.00 88.31 243 ASP A N 1
ATOM 1768 C CA . ASP A 1 243 ? -17.032 6.323 26.353 1.00 88.31 243 ASP A CA 1
ATOM 1769 C C . ASP A 1 243 ? -16.390 5.005 25.886 1.00 88.31 243 ASP A C 1
ATOM 1771 O O . ASP A 1 243 ? -15.586 4.991 24.961 1.00 88.31 243 ASP A O 1
ATOM 1775 N N . GLU A 1 244 ? -16.763 3.894 26.519 1.00 90.31 244 GLU A N 1
ATOM 1776 C CA . GLU A 1 244 ? -16.199 2.568 26.242 1.00 90.31 244 GLU A CA 1
ATOM 1777 C C . GLU A 1 244 ? -17.304 1.543 25.963 1.00 90.31 244 GLU A C 1
ATOM 1779 O O . GLU A 1 244 ? -18.324 1.477 26.668 1.00 90.31 244 GLU A O 1
ATOM 1784 N N . THR A 1 245 ? -17.098 0.723 24.935 1.00 89.44 245 THR A N 1
ATOM 1785 C CA . THR A 1 245 ? -17.867 -0.499 24.686 1.00 89.44 245 THR A CA 1
ATOM 1786 C C . THR A 1 245 ? -16.912 -1.662 24.454 1.00 89.44 245 THR A C 1
ATOM 1788 O O . THR A 1 245 ? -16.372 -1.782 23.364 1.00 89.44 245 THR A O 1
ATOM 1791 N N . SER A 1 246 ? -16.774 -2.526 25.451 1.00 87.06 246 SER A N 1
ATOM 1792 C CA . SER A 1 246 ? -15.844 -3.659 25.473 1.00 87.06 246 SER A CA 1
ATOM 1793 C C . SER A 1 246 ? -16.582 -4.988 25.627 1.00 87.06 246 SER A C 1
ATOM 1795 O O . SER A 1 246 ? -17.725 -5.031 26.113 1.00 87.06 246 SER A O 1
ATOM 1797 N N . GLN A 1 247 ? -15.977 -6.087 25.168 1.00 85.62 247 GLN A N 1
ATOM 1798 C CA . GLN A 1 247 ? -16.524 -7.432 25.351 1.00 85.62 247 GLN A CA 1
ATOM 1799 C C . GLN A 1 247 ? -15.441 -8.515 25.248 1.00 85.62 247 GLN A C 1
ATOM 1801 O O . GLN A 1 247 ? -15.077 -8.919 24.142 1.00 85.62 247 GLN A O 1
ATOM 1806 N N . ALA A 1 248 ? -15.126 -9.131 26.392 1.00 86.44 248 ALA A N 1
ATOM 1807 C CA . ALA A 1 248 ? -14.249 -10.298 26.472 1.00 86.44 248 ALA A CA 1
ATOM 1808 C C . ALA A 1 248 ? -14.990 -11.580 26.897 1.00 86.44 248 ALA A C 1
ATOM 1810 O O . ALA A 1 248 ? -15.906 -11.564 27.732 1.00 86.44 248 ALA A O 1
ATOM 1811 N N . ASP A 1 249 ? -14.566 -12.731 26.367 1.00 85.31 249 ASP A N 1
ATOM 1812 C CA . ASP A 1 249 ? -15.103 -14.041 26.768 1.00 85.31 249 ASP A CA 1
ATOM 1813 C C . ASP A 1 249 ? -14.549 -14.522 28.132 1.00 85.31 249 ASP A C 1
ATOM 1815 O O . ASP A 1 249 ? -15.257 -15.243 28.858 1.00 85.31 249 ASP A O 1
ATOM 1819 N N . ASN A 1 250 ? -13.315 -14.143 28.506 1.00 84.38 250 ASN A N 1
ATOM 1820 C CA . ASN A 1 250 ? -12.669 -14.543 29.765 1.00 84.38 250 ASN A CA 1
ATOM 1821 C C . ASN A 1 250 ? -12.454 -13.378 30.742 1.00 84.38 250 ASN A C 1
ATOM 1823 O O . ASN A 1 250 ? -13.321 -13.194 31.609 1.00 84.38 250 ASN A O 1
ATOM 1827 N N . ASP A 1 251 ? -11.331 -12.660 30.633 1.00 84.75 251 ASP A N 1
ATOM 1828 C CA . ASP A 1 251 ? -10.944 -11.595 31.564 1.00 84.75 251 ASP A CA 1
ATOM 1829 C C . ASP A 1 251 ? -11.062 -10.214 30.897 1.00 84.75 251 ASP A C 1
ATOM 1831 O O . ASP A 1 251 ? -10.484 -9.967 29.844 1.00 84.75 251 ASP A O 1
ATOM 1835 N N . GLU A 1 252 ? -11.770 -9.289 31.545 1.00 87.12 252 GLU A N 1
ATOM 1836 C CA . GLU A 1 252 ? -11.993 -7.928 31.036 1.00 87.12 252 GLU A CA 1
ATOM 1837 C C . GLU A 1 252 ? -11.490 -6.892 32.049 1.00 87.12 252 GLU A C 1
ATOM 1839 O O . GLU A 1 252 ? -11.861 -6.928 33.235 1.00 87.12 252 GLU A O 1
ATOM 1844 N N . THR A 1 253 ? -10.635 -5.967 31.603 1.00 88.44 253 THR A N 1
ATOM 1845 C CA . THR A 1 253 ? -10.213 -4.797 32.387 1.00 88.44 253 THR A CA 1
ATOM 1846 C C . THR A 1 253 ? -10.495 -3.501 31.635 1.00 88.44 253 THR A C 1
ATOM 1848 O O . THR A 1 253 ? -9.719 -3.104 30.774 1.00 88.44 253 THR A O 1
ATOM 1851 N N . SER A 1 254 ? -11.540 -2.802 32.062 1.00 87.00 254 SER A N 1
ATOM 1852 C CA . SER A 1 254 ? -12.057 -1.588 31.432 1.00 87.00 254 SER A CA 1
ATOM 1853 C C . SER A 1 254 ? -11.880 -0.348 32.315 1.00 87.00 254 SER A C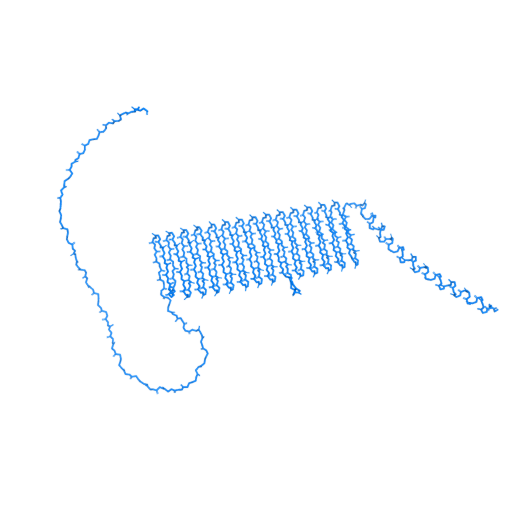 1
ATOM 1855 O O . SER A 1 254 ? -11.894 -0.407 33.561 1.00 87.00 254 SER A O 1
ATOM 1857 N N . GLN A 1 255 ? -11.713 0.817 31.688 1.00 86.06 255 GLN A N 1
ATOM 1858 C CA . GLN A 1 255 ? -11.751 2.100 32.384 1.00 86.06 255 GLN A CA 1
ATOM 1859 C C . GLN A 1 255 ? -12.296 3.212 31.483 1.00 86.06 255 GLN A C 1
ATOM 1861 O O . GLN A 1 255 ? -11.535 3.827 30.743 1.00 86.06 255 GLN A O 1
ATOM 1866 N N . ALA A 1 256 ? -13.548 3.610 31.717 1.00 88.12 256 ALA A N 1
ATOM 1867 C CA . ALA A 1 256 ? -14.175 4.736 31.030 1.00 88.12 256 ALA A CA 1
ATOM 1868 C C . ALA A 1 256 ? -14.252 6.016 31.886 1.00 88.12 256 ALA A C 1
ATOM 1870 O O . ALA A 1 256 ? -14.669 6.023 33.058 1.00 88.12 256 ALA A O 1
ATOM 1871 N N . GLY A 1 257 ? -13.928 7.161 31.279 1.00 83.94 257 GLY A N 1
ATOM 1872 C CA . GLY A 1 257 ? -14.091 8.474 31.913 1.00 83.94 257 GLY A CA 1
ATOM 1873 C C . GLY A 1 257 ? -15.552 8.865 32.172 1.00 83.94 257 GLY A C 1
ATOM 1874 O O . GLY A 1 257 ? -15.848 9.531 33.177 1.00 83.94 257 GLY A O 1
ATOM 1875 N N . ASN A 1 258 ? -16.470 8.443 31.302 1.00 88.56 258 ASN A N 1
ATOM 1876 C CA . ASN A 1 258 ? -17.892 8.750 31.376 1.00 88.56 258 ASN A CA 1
ATOM 1877 C C . ASN A 1 258 ? -18.752 7.491 31.431 1.00 88.56 258 ASN A C 1
ATOM 1879 O O . ASN A 1 258 ? -19.227 7.163 32.525 1.00 88.56 258 ASN A O 1
ATOM 1883 N N . ASP A 1 259 ? -18.968 6.861 30.278 1.00 84.56 259 ASP A N 1
ATOM 1884 C CA . ASP A 1 259 ? -19.983 5.834 30.089 1.00 84.56 259 ASP A CA 1
ATOM 1885 C C . ASP A 1 259 ? -19.317 4.522 29.661 1.00 84.56 259 ASP A C 1
ATOM 1887 O O . ASP A 1 259 ? -18.454 4.512 28.791 1.00 84.56 259 ASP A O 1
ATOM 1891 N N . GLU A 1 260 ? -19.729 3.414 30.272 1.00 87.31 260 GLU A N 1
ATOM 1892 C CA . GLU A 1 260 ? -19.177 2.085 29.992 1.00 87.31 260 GLU A CA 1
ATOM 1893 C C . GLU A 1 260 ? -20.304 1.094 29.683 1.00 87.31 260 GLU A C 1
ATOM 1895 O O . GLU A 1 260 ? -21.305 1.027 30.415 1.00 87.31 260 GLU A O 1
ATOM 1900 N N . THR A 1 261 ? -20.156 0.325 28.600 1.00 84.94 261 THR A N 1
ATOM 1901 C CA . THR A 1 261 ? -21.119 -0.703 28.183 1.00 84.94 261 THR A CA 1
ATOM 1902 C C . THR A 1 261 ? -20.446 -2.058 27.988 1.00 84.94 261 THR A C 1
ATOM 1904 O O . THR A 1 261 ? -19.792 -2.269 26.977 1.00 84.94 261 THR A O 1
ATOM 1907 N N . THR A 1 262 ? -20.723 -3.007 28.889 1.00 78.75 262 THR A N 1
ATOM 1908 C CA . THR A 1 262 ? -20.113 -4.350 28.875 1.00 78.75 262 THR A CA 1
ATOM 1909 C C . THR A 1 262 ? -21.183 -5.461 28.781 1.00 78.75 262 THR A C 1
ATOM 1911 O O . THR A 1 262 ? -22.160 -5.499 29.558 1.00 78.75 262 THR A O 1
ATOM 1914 N N . PRO A 1 263 ? -21.095 -6.391 27.808 1.00 70.44 263 PRO A N 1
ATOM 1915 C CA . PRO A 1 263 ? -22.002 -7.533 27.669 1.00 70.44 263 PRO A CA 1
ATOM 1916 C C . PRO A 1 263 ? -21.720 -8.751 28.576 1.00 70.44 263 PRO A C 1
ATOM 1918 O O . PRO A 1 263 ? -21.871 -9.872 28.128 1.00 70.44 263 PRO A O 1
ATOM 1921 N N . THR A 1 264 ? -21.456 -8.611 29.876 1.00 55.28 264 THR A N 1
ATOM 1922 C CA . THR A 1 264 ? -21.263 -9.745 30.826 1.00 55.28 264 THR A CA 1
ATOM 1923 C C . THR A 1 264 ? -20.226 -10.817 30.397 1.00 55.28 264 THR A C 1
ATOM 1925 O O . THR A 1 264 ? -20.609 -11.911 29.971 1.00 55.28 264 THR A O 1
ATOM 1928 N N . GLY A 1 265 ? -18.934 -10.546 30.616 1.00 58.78 265 GLY A N 1
ATOM 1929 C CA . GLY A 1 265 ? -17.849 -11.544 30.604 1.00 58.78 265 GLY A CA 1
ATOM 1930 C C . GLY A 1 265 ? -17.796 -12.431 31.864 1.00 58.78 265 GLY A C 1
ATOM 1931 O O . GLY A 1 265 ? -18.631 -12.310 32.774 1.00 58.78 265 GLY A O 1
ATOM 1932 N N . ASN A 1 266 ? -16.837 -13.367 31.924 1.00 62.22 266 ASN A N 1
ATOM 1933 C CA . ASN A 1 266 ? -16.692 -14.295 33.056 1.00 62.22 266 ASN A CA 1
ATOM 1934 C C . ASN A 1 266 ? -16.077 -13.622 34.300 1.00 62.22 266 ASN A C 1
ATOM 1936 O O . ASN A 1 266 ? -16.628 -13.807 35.393 1.00 62.22 266 ASN A O 1
ATOM 1940 N N . ASP A 1 267 ? -14.996 -12.848 34.138 1.00 77.75 267 ASP A N 1
ATOM 1941 C CA . ASP A 1 267 ? -14.297 -12.122 35.207 1.00 77.75 267 ASP A CA 1
ATOM 1942 C C . ASP A 1 267 ? -14.003 -10.659 34.778 1.00 77.75 267 ASP A C 1
ATOM 1944 O O . ASP A 1 267 ? -13.108 -10.379 33.993 1.00 77.75 267 ASP A O 1
ATOM 1948 N N . GLU A 1 268 ? -14.768 -9.703 35.321 1.00 80.75 268 GLU A N 1
ATOM 1949 C CA . GLU A 1 268 ? -14.750 -8.280 34.922 1.00 80.75 268 GLU A CA 1
ATOM 1950 C C . GLU A 1 268 ? -14.164 -7.378 36.026 1.00 80.75 268 GLU A C 1
ATOM 1952 O O . GLU A 1 268 ? -14.562 -7.458 37.201 1.00 80.75 268 GLU A O 1
ATOM 1957 N N . THR A 1 269 ? -13.260 -6.471 35.647 1.00 81.75 269 THR A N 1
ATOM 1958 C CA . THR A 1 269 ? -12.770 -5.367 36.484 1.00 81.75 269 THR A CA 1
ATOM 1959 C C . THR A 1 269 ? -12.980 -4.030 35.778 1.00 81.75 269 THR A C 1
ATOM 1961 O O . THR A 1 269 ? -12.207 -3.670 34.906 1.00 81.75 269 THR A O 1
ATOM 1964 N N . SER A 1 270 ? -13.958 -3.254 36.248 1.00 83.25 270 SER A N 1
ATOM 1965 C CA . SER A 1 270 ? -14.348 -1.971 35.649 1.00 83.25 270 SER A CA 1
ATOM 1966 C C . SER A 1 270 ? -14.111 -0.776 36.585 1.00 83.25 270 SER A C 1
ATOM 1968 O O . SER A 1 270 ? -14.250 -0.873 37.820 1.00 83.25 270 SER A O 1
ATOM 1970 N N . GLN A 1 271 ? -13.767 0.376 35.999 1.00 82.62 271 GLN A N 1
ATOM 1971 C CA . GLN A 1 271 ? -13.743 1.684 36.658 1.00 82.62 271 GLN A CA 1
ATOM 1972 C C . GLN A 1 271 ? -14.421 2.763 35.803 1.00 82.62 271 GLN A C 1
ATOM 1974 O O . GLN A 1 271 ? -13.787 3.369 34.947 1.00 82.62 271 GLN A O 1
ATOM 1979 N N . VAL A 1 272 ? -15.662 3.107 36.159 1.00 85.06 272 VAL A N 1
ATOM 1980 C CA . VAL A 1 272 ? -16.447 4.130 35.454 1.00 85.06 272 VAL A CA 1
ATOM 1981 C C . VAL A 1 272 ? -16.553 5.461 36.209 1.00 85.06 272 VAL A C 1
ATOM 1983 O O . VAL A 1 272 ? -16.765 5.513 37.431 1.00 85.06 272 VAL A O 1
ATOM 1986 N N . GLY A 1 273 ? -16.434 6.572 35.477 1.00 81.06 273 GLY A N 1
ATOM 1987 C CA . GLY A 1 273 ? -16.577 7.917 36.037 1.00 81.06 273 GLY A CA 1
ATOM 1988 C C . GLY A 1 273 ? -18.025 8.364 36.282 1.00 81.06 273 GLY A C 1
ATOM 1989 O O . GLY A 1 273 ? -18.271 9.095 37.256 1.00 81.06 273 GLY A O 1
ATOM 1990 N N . LYS A 1 274 ? -18.983 7.955 35.433 1.00 84.56 274 LYS A N 1
ATOM 1991 C CA . LYS A 1 274 ? -20.397 8.366 35.532 1.00 84.56 274 LYS A CA 1
ATOM 1992 C C . LYS A 1 274 ? -21.383 7.196 35.515 1.00 84.56 274 LYS A C 1
ATOM 1994 O O . LYS A 1 274 ? -21.937 6.909 36.580 1.00 84.56 274 LYS A O 1
ATOM 1999 N N . ASP A 1 275 ? -21.633 6.584 34.355 1.00 82.81 275 ASP A N 1
ATOM 2000 C CA . ASP A 1 275 ? -22.765 5.673 34.131 1.00 82.81 275 ASP A CA 1
ATOM 2001 C C . ASP A 1 275 ? -22.310 4.307 33.577 1.00 82.81 275 ASP A C 1
ATOM 2003 O O . ASP A 1 275 ? -21.584 4.226 32.598 1.00 82.81 275 ASP A O 1
ATOM 2007 N N . GLU A 1 276 ? -22.785 3.217 34.189 1.00 83.38 276 GLU A N 1
ATOM 2008 C CA . GLU A 1 276 ? -22.437 1.831 33.823 1.00 83.38 276 GLU A CA 1
ATOM 2009 C C . GLU A 1 276 ? -23.665 1.089 33.269 1.00 83.38 276 GLU A C 1
ATOM 2011 O O . GLU A 1 276 ? -24.722 1.037 33.923 1.00 83.38 276 GLU A O 1
ATOM 2016 N N . LEU A 1 277 ? -23.539 0.479 32.088 1.00 79.94 277 LEU A N 1
ATOM 2017 C CA . LEU A 1 277 ? -24.597 -0.275 31.412 1.00 79.94 277 LEU A CA 1
ATOM 2018 C C . LEU A 1 277 ? -24.179 -1.727 31.147 1.00 79.94 277 LEU A C 1
ATOM 2020 O O . LEU A 1 277 ? -23.704 -2.076 30.075 1.00 79.94 277 LEU A O 1
ATOM 2024 N N . LYS A 1 278 ? -24.495 -2.620 32.090 1.00 78.31 278 LYS A N 1
ATOM 2025 C CA . LYS A 1 278 ? -24.335 -4.069 31.885 1.00 78.31 278 LYS A CA 1
ATOM 2026 C C . LYS A 1 278 ? -25.538 -4.679 31.167 1.00 78.31 278 LYS A C 1
ATOM 2028 O O . LYS A 1 278 ? -26.667 -4.637 31.680 1.00 78.31 278 LYS A O 1
ATOM 2033 N N . SER A 1 279 ? -25.313 -5.303 30.012 1.00 61.50 279 SER A N 1
ATOM 2034 C CA . SER A 1 279 ? -26.355 -6.024 29.269 1.00 61.50 279 SER A CA 1
ATOM 2035 C C . SER A 1 279 ? -26.223 -7.534 29.467 1.00 61.50 279 SER A C 1
ATOM 2037 O O . SER A 1 279 ? -25.233 -8.140 29.078 1.00 61.50 279 SER A O 1
ATOM 2039 N N . ALA A 1 280 ? -27.248 -8.172 30.041 1.00 50.25 280 ALA A N 1
ATOM 2040 C CA . ALA A 1 280 ? -27.279 -9.626 30.194 1.00 50.25 280 ALA A CA 1
ATOM 2041 C C . ALA A 1 280 ? -27.560 -10.307 28.842 1.00 50.25 280 ALA A C 1
ATOM 2043 O O . ALA A 1 280 ? -28.724 -10.499 28.464 1.00 50.25 280 ALA A O 1
ATOM 2044 N N . VAL A 1 281 ? -26.512 -10.712 28.125 1.00 43.19 281 VAL A N 1
ATOM 2045 C CA . VAL A 1 281 ? -26.647 -11.590 26.959 1.00 43.19 281 VAL A CA 1
ATOM 2046 C C . VAL A 1 281 ? -26.964 -12.999 27.468 1.00 43.19 281 VAL A C 1
ATOM 2048 O O . VAL A 1 281 ? -26.170 -13.642 28.147 1.00 43.19 281 VAL A O 1
ATOM 2051 N N . GLN A 1 282 ? -28.167 -13.513 27.185 1.00 34.38 282 GLN A N 1
ATOM 2052 C CA . GLN A 1 282 ? -28.392 -14.953 27.337 1.00 34.38 282 GLN A CA 1
ATOM 2053 C C . GLN A 1 282 ? -27.557 -15.667 26.267 1.00 34.38 282 GLN A C 1
ATOM 2055 O O . GLN A 1 282 ? -27.790 -15.391 25.087 1.00 34.38 282 GLN A O 1
ATOM 2060 N N . PRO A 1 283 ? -26.661 -16.610 26.617 1.00 35.69 283 PRO A N 1
ATOM 2061 C CA . PRO A 1 283 ? -25.908 -17.336 25.607 1.00 35.69 283 PRO A CA 1
ATOM 2062 C C . PRO A 1 283 ? -26.882 -18.076 24.684 1.00 35.69 283 PRO A C 1
ATOM 2064 O O . PRO A 1 283 ? -27.705 -18.894 25.116 1.00 35.69 283 PRO A O 1
ATOM 2067 N N . SER A 1 284 ? -26.812 -17.746 23.397 1.00 32.75 284 SER A N 1
ATOM 2068 C CA . SER A 1 284 ? -27.563 -18.411 22.337 1.00 32.75 284 SER A CA 1
ATOM 2069 C C . SER A 1 284 ? -26.911 -19.769 22.058 1.00 32.75 284 SER A C 1
ATOM 2071 O O . SER A 1 284 ? -25.718 -19.813 21.773 1.00 32.75 284 SER A O 1
ATOM 2073 N N . PRO A 1 285 ? -27.630 -20.904 22.110 1.00 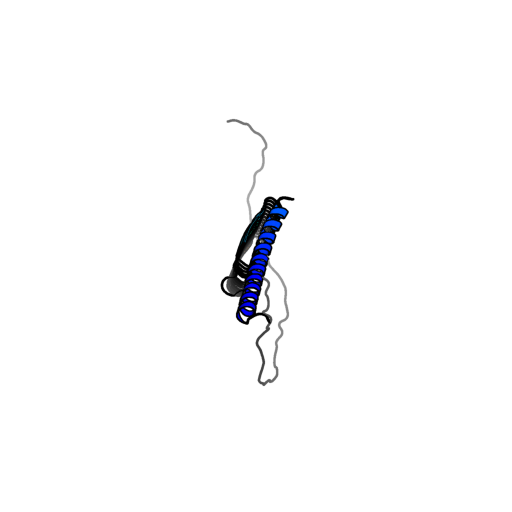40.81 285 PRO A N 1
ATOM 2074 C CA . PRO A 1 285 ? -27.016 -22.198 21.848 1.00 40.81 285 PRO A CA 1
ATOM 2075 C C . PRO A 1 285 ? -26.901 -22.437 20.335 1.00 40.81 285 PRO A C 1
ATOM 2077 O O . PRO A 1 285 ? -27.812 -22.981 19.709 1.00 40.81 285 PRO A O 1
ATOM 2080 N N . SER A 1 286 ? -25.767 -22.075 19.743 1.00 36.22 286 SER A N 1
ATOM 2081 C CA . SER A 1 286 ? -25.355 -22.520 18.404 1.00 36.22 286 SER A CA 1
ATOM 2082 C C . SER A 1 286 ? -23.825 -22.519 18.354 1.00 36.22 286 SER A C 1
ATOM 2084 O O . SER A 1 286 ? -23.237 -21.457 18.337 1.00 36.22 286 SER A O 1
ATOM 2086 N N . SER A 1 287 ? -23.098 -23.636 18.362 1.00 33.44 287 SER A N 1
ATOM 2087 C CA . SER A 1 287 ? -23.308 -24.838 17.563 1.00 33.44 287 SER A CA 1
ATOM 2088 C C . SER A 1 287 ? -22.492 -26.025 18.117 1.00 33.44 287 SER A C 1
ATOM 2090 O O . SER A 1 287 ? -21.279 -25.970 18.245 1.00 33.44 287 SER A O 1
ATOM 2092 N N . PHE A 1 288 ? -23.155 -27.145 18.415 1.00 34.97 288 PHE A N 1
ATOM 2093 C CA . PHE A 1 288 ? -22.515 -28.463 18.545 1.00 34.97 288 PHE A CA 1
ATOM 2094 C C . PHE A 1 288 ? -23.326 -29.463 17.699 1.00 34.97 288 PHE A C 1
ATOM 2096 O O . PHE A 1 288 ? -24.561 -29.423 17.748 1.00 34.97 288 PHE A O 1
ATOM 2103 N N . PRO A 1 289 ? -22.696 -30.343 16.896 1.00 35.22 289 PRO A N 1
ATOM 2104 C CA . PRO A 1 289 ? -23.413 -31.169 15.930 1.00 35.22 289 PRO A CA 1
ATOM 2105 C C . PRO A 1 289 ? -24.036 -32.444 16.538 1.00 35.22 289 PRO A C 1
ATOM 2107 O O . PRO A 1 289 ? -23.427 -33.157 17.327 1.00 35.22 289 PRO A O 1
ATOM 2110 N N . GLU A 1 290 ? -25.256 -32.719 16.065 1.00 29.47 290 GLU A N 1
ATOM 2111 C CA . GLU A 1 290 ? -26.031 -33.975 15.980 1.00 29.47 290 GLU A CA 1
ATOM 2112 C C . GLU A 1 290 ? -26.356 -34.851 17.218 1.00 29.47 290 GLU A C 1
ATOM 2114 O O . GLU A 1 290 ? -25.556 -35.587 17.790 1.00 29.47 290 GLU A O 1
ATOM 2119 N N . LEU A 1 291 ? -27.671 -34.927 17.473 1.00 30.50 291 LEU A N 1
ATOM 2120 C CA . LEU A 1 291 ? -28.392 -35.912 18.283 1.00 30.50 291 LEU A CA 1
ATOM 2121 C C . LEU A 1 291 ? -28.346 -37.337 17.701 1.00 30.50 291 LEU A C 1
ATOM 2123 O O . LEU A 1 291 ? -28.815 -37.562 16.585 1.00 30.50 291 LEU A O 1
ATOM 2127 N N . LYS A 1 292 ? -28.056 -38.337 18.547 1.00 27.98 292 LYS A N 1
ATOM 2128 C CA . LYS A 1 292 ? -28.769 -39.631 18.522 1.00 27.98 292 LYS A CA 1
ATOM 2129 C C . LYS A 1 292 ? -29.002 -40.174 19.931 1.00 27.98 292 LYS A C 1
ATOM 2131 O O . LYS A 1 292 ? -28.091 -40.692 20.562 1.00 27.98 292 LYS A O 1
ATOM 2136 N N . SER A 1 293 ? -30.265 -40.179 20.350 1.00 29.08 293 SER A N 1
ATOM 2137 C CA . SER A 1 293 ? -31.036 -41.393 20.678 1.00 29.08 293 SER A CA 1
ATOM 2138 C C . SER A 1 293 ? -32.035 -41.160 21.818 1.00 29.08 293 SER A C 1
ATOM 2140 O O . SER A 1 293 ? -31.794 -40.430 22.771 1.00 29.08 293 SER A O 1
ATOM 2142 N N . ALA A 1 294 ? -33.201 -41.769 21.639 1.00 29.55 294 ALA A N 1
ATOM 2143 C CA . ALA A 1 294 ? -34.476 -41.492 22.280 1.00 29.55 294 ALA A CA 1
ATOM 2144 C C . ALA A 1 294 ? -34.559 -41.813 23.785 1.00 29.55 294 ALA A C 1
ATOM 2146 O O . ALA A 1 294 ? -33.915 -42.742 24.261 1.00 29.55 294 ALA A O 1
ATOM 2147 N N . VAL A 1 295 ? -35.473 -41.123 24.485 1.00 29.80 295 VAL A N 1
ATOM 2148 C CA . VAL A 1 295 ? -36.699 -41.670 25.121 1.00 29.80 295 VAL A CA 1
ATOM 2149 C C . VAL A 1 295 ? -37.318 -40.578 26.018 1.00 29.80 295 VAL A C 1
ATOM 2151 O O . VAL A 1 295 ? -36.711 -40.149 26.992 1.00 29.80 295 VAL A O 1
ATOM 2154 N N . GLN A 1 296 ? -38.544 -40.138 25.705 1.00 29.48 296 GLN A N 1
ATOM 2155 C CA . GLN A 1 296 ? -39.410 -39.406 26.646 1.00 29.48 296 GLN A CA 1
ATOM 2156 C C . GLN A 1 296 ? -40.185 -40.389 27.542 1.00 29.48 296 GLN A C 1
ATOM 2158 O O . GLN A 1 296 ? -40.504 -41.494 27.094 1.00 29.48 296 GLN A O 1
ATOM 2163 N N . PRO A 1 297 ? -40.578 -39.969 28.763 1.00 32.50 297 PRO A N 1
ATOM 2164 C CA . PRO A 1 297 ? -42.001 -39.644 28.935 1.00 32.50 297 PRO A CA 1
ATOM 2165 C C . PRO A 1 297 ? -42.314 -38.421 29.833 1.00 32.50 297 PRO A C 1
ATOM 2167 O O . PRO A 1 297 ? -41.813 -38.306 30.942 1.00 32.50 297 PRO A O 1
ATOM 2170 N N . SER A 1 298 ? -43.226 -37.587 29.313 1.00 28.48 298 SER A N 1
ATOM 2171 C CA . SER A 1 298 ? -44.451 -36.982 29.899 1.00 28.48 298 SER A CA 1
ATOM 2172 C C . SER A 1 298 ? -44.462 -36.180 31.231 1.00 28.48 298 SER A C 1
ATOM 2174 O O . SER A 1 298 ? -43.704 -36.466 32.149 1.00 28.48 298 SER A O 1
ATOM 2176 N N . PRO A 1 299 ? -45.390 -35.197 31.380 1.00 36.91 299 PRO A N 1
ATOM 2177 C CA . PRO A 1 299 ? -45.241 -34.048 32.280 1.00 36.91 299 PRO A CA 1
ATOM 2178 C C . PRO A 1 299 ? -46.120 -34.108 33.543 1.00 36.91 299 PRO A C 1
ATOM 2180 O O . PRO A 1 299 ? -47.268 -34.555 33.496 1.00 36.91 299 PRO A O 1
ATOM 2183 N N . SER A 1 300 ? -45.644 -33.540 34.655 1.00 27.83 300 SER A N 1
ATOM 2184 C CA . SER A 1 300 ? -46.514 -33.152 35.772 1.00 27.83 300 SER A CA 1
ATOM 2185 C C . SER A 1 300 ? -45.923 -32.026 36.626 1.00 27.83 300 SER A C 1
ATOM 2187 O O . SER A 1 300 ? -44.787 -32.121 37.079 1.00 27.83 300 SER A O 1
ATOM 2189 N N . SER A 1 301 ? -46.780 -31.030 36.880 1.00 30.41 301 SER A N 1
ATOM 2190 C CA . SER A 1 301 ? -46.764 -29.982 37.918 1.00 30.41 301 SER A CA 1
ATOM 2191 C C . SER A 1 301 ? -45.764 -28.818 37.823 1.00 30.41 301 SER A C 1
ATOM 2193 O O . SER A 1 301 ? -44.673 -28.865 38.376 1.00 30.41 301 SER A O 1
ATOM 2195 N N . PHE A 1 302 ? -46.254 -27.712 37.248 1.00 31.17 302 PHE A N 1
ATOM 2196 C CA . PHE A 1 302 ? -45.951 -26.335 37.670 1.00 31.17 302 PHE A CA 1
ATOM 2197 C C . PHE A 1 302 ? -46.480 -26.057 39.092 1.00 31.17 302 PHE A C 1
ATOM 2199 O O . PHE A 1 302 ? -47.466 -26.675 39.511 1.00 31.17 302 PHE A O 1
ATOM 2206 N N . PRO A 1 303 ? -45.941 -25.025 39.765 1.00 34.19 303 PRO A N 1
ATOM 2207 C CA . PRO A 1 303 ? -46.835 -23.951 40.204 1.00 34.19 303 PRO A CA 1
ATOM 2208 C C . PRO A 1 303 ? -46.374 -22.547 39.768 1.00 34.19 303 PRO A C 1
ATOM 2210 O O . PRO A 1 303 ? -45.192 -22.219 39.792 1.00 34.19 303 PRO A O 1
ATOM 2213 N N . GLU A 1 304 ? -47.358 -21.723 39.385 1.00 28.38 304 GLU A N 1
ATOM 2214 C CA . GLU A 1 304 ? -47.267 -20.272 39.166 1.00 28.38 304 GLU A CA 1
ATOM 2215 C C . GLU A 1 304 ? -46.837 -19.524 40.444 1.00 28.38 304 GLU A C 1
ATOM 2217 O O . GLU A 1 304 ? -47.337 -19.820 41.531 1.00 28.38 304 GLU A O 1
ATOM 2222 N N . LEU A 1 305 ? -46.054 -18.447 40.300 1.00 30.17 305 LEU A N 1
ATOM 2223 C CA . LEU A 1 305 ? -46.070 -17.319 41.238 1.00 30.17 305 LEU A CA 1
ATOM 2224 C C . LEU A 1 305 ? -46.277 -16.006 40.471 1.00 30.17 305 LEU A C 1
ATOM 2226 O O . LEU A 1 305 ? -45.447 -15.587 39.671 1.00 30.17 305 LEU A O 1
ATOM 2230 N N . LYS A 1 306 ? -47.426 -15.371 40.731 1.00 30.22 306 LYS A N 1
ATOM 2231 C CA . LYS A 1 306 ? -47.800 -14.022 40.292 1.00 30.22 306 LYS A CA 1
ATOM 2232 C C . LYS A 1 306 ? -47.476 -13.004 41.393 1.00 30.22 306 LYS A C 1
ATOM 2234 O O . LYS A 1 306 ? -47.947 -13.157 42.512 1.00 30.22 306 LYS A O 1
ATOM 2239 N N . SER A 1 307 ? -46.725 -11.969 41.013 1.00 31.70 307 SER A N 1
ATOM 2240 C CA . SER A 1 307 ? -46.871 -10.527 41.307 1.00 31.70 307 SER A CA 1
ATOM 2241 C C . SER A 1 307 ? -47.445 -10.048 42.657 1.00 31.70 307 SER A C 1
ATOM 2243 O O . SER A 1 307 ? -48.620 -10.274 42.939 1.00 31.70 307 SER A O 1
ATOM 2245 N N . ALA A 1 308 ? -46.703 -9.177 43.365 1.00 29.20 308 ALA A N 1
ATOM 2246 C CA . ALA A 1 308 ? -47.272 -8.057 44.135 1.00 29.20 308 ALA A CA 1
ATOM 2247 C C . ALA A 1 308 ? -46.247 -6.930 44.415 1.00 29.20 308 ALA A C 1
ATOM 2249 O O . ALA A 1 308 ? -45.183 -7.158 44.979 1.00 29.20 308 ALA A O 1
ATOM 2250 N N . VAL A 1 309 ? -46.635 -5.708 44.040 1.00 33.94 309 VAL A N 1
ATOM 2251 C CA . VAL A 1 309 ? -46.059 -4.390 44.378 1.00 33.94 309 VAL A CA 1
ATOM 2252 C C . VAL A 1 309 ? -46.575 -3.925 45.757 1.00 33.94 309 VAL A C 1
ATOM 2254 O O . VAL A 1 309 ? -47.690 -4.318 46.102 1.00 33.94 309 VAL A O 1
ATOM 2257 N N . GLN A 1 310 ? -45.830 -3.034 46.455 1.00 31.89 310 GLN A N 1
ATOM 2258 C CA . GLN A 1 310 ? -46.233 -1.927 47.390 1.00 31.89 310 GLN A CA 1
ATOM 2259 C C . GLN A 1 310 ? -45.320 -1.843 48.666 1.00 31.89 310 GLN A C 1
ATOM 2261 O O . GLN A 1 310 ? -44.653 -2.824 48.973 1.00 31.89 310 GLN A O 1
ATOM 2266 N N . PRO A 1 311 ? -45.270 -0.727 49.446 1.00 38.38 311 PRO A N 1
ATOM 2267 C CA . PRO A 1 311 ? -44.389 0.444 49.289 1.00 38.38 311 PRO A CA 1
ATOM 2268 C C . PRO A 1 311 ? -43.533 0.763 50.558 1.00 38.38 311 PRO A C 1
ATOM 2270 O O . PRO A 1 311 ? -43.587 0.065 51.567 1.00 38.38 311 PRO A O 1
ATOM 2273 N N . SER A 1 312 ? -42.749 1.848 50.504 1.00 35.25 312 SER A N 1
ATOM 2274 C CA . SER A 1 312 ? -41.818 2.381 51.525 1.00 35.25 312 SER A CA 1
ATOM 2275 C C . SER A 1 312 ? -42.422 2.685 52.913 1.00 35.25 312 SER A C 1
ATOM 2277 O O . SER A 1 312 ? -43.626 2.931 53.029 1.00 35.25 312 SER A O 1
ATOM 2279 N N . PRO A 1 313 ? -41.565 2.864 53.945 1.00 40.16 313 PRO A N 1
ATOM 2280 C CA . PRO A 1 313 ? -41.713 4.048 54.796 1.00 40.16 313 PRO A CA 1
ATOM 2281 C C . PRO A 1 313 ? -40.405 4.776 55.183 1.00 40.16 313 PRO A C 1
ATOM 2283 O O . PRO A 1 313 ? -39.326 4.212 55.319 1.00 40.16 313 PRO A O 1
ATOM 2286 N N . SER A 1 314 ? -40.612 6.074 55.397 1.00 32.03 314 SER A N 1
ATOM 2287 C CA . SER A 1 314 ? -39.804 7.165 55.958 1.00 32.03 314 SER A CA 1
ATOM 2288 C C . SER A 1 314 ? -38.851 6.870 57.128 1.00 32.03 314 SER A C 1
ATOM 2290 O O . SER A 1 314 ? -39.253 6.234 58.102 1.00 32.03 314 SER A O 1
ATOM 2292 N N . PHE A 1 315 ? -37.698 7.555 57.137 1.00 33.88 315 PHE A N 1
ATOM 2293 C CA . PHE A 1 315 ? -36.973 7.921 58.361 1.00 33.88 315 PHE A CA 1
ATOM 2294 C C . PHE A 1 315 ? -36.854 9.446 58.523 1.00 33.88 315 PHE A C 1
ATOM 2296 O O . PHE A 1 315 ? -36.711 10.199 57.565 1.00 33.88 315 PHE A O 1
ATOM 2303 N N . ILE A 1 316 ? -36.992 9.867 59.779 1.00 32.97 316 ILE A N 1
ATOM 2304 C CA . ILE A 1 316 ? -37.193 11.222 60.303 1.00 32.97 316 ILE A CA 1
ATOM 2305 C C . ILE A 1 316 ? -35.856 11.792 60.819 1.00 32.97 316 ILE A C 1
ATOM 2307 O O . ILE A 1 316 ? -35.115 11.083 61.495 1.00 32.97 316 ILE A O 1
ATOM 2311 N N . SER A 1 317 ? -35.577 13.080 60.572 1.00 35.62 317 SER A N 1
ATOM 2312 C CA . SER A 1 317 ? -34.533 13.876 61.260 1.00 35.62 317 SER A CA 1
ATOM 2313 C C . SER A 1 317 ? -34.962 14.311 62.672 1.00 35.62 317 SER A C 1
ATOM 2315 O O . SER A 1 317 ? -36.161 14.383 62.942 1.00 35.62 317 SER A O 1
ATOM 2317 N N . PRO A 1 318 ? -34.030 14.781 63.530 1.00 44.59 318 PRO A N 1
ATOM 2318 C CA . PRO A 1 318 ? -34.277 16.116 64.096 1.00 44.59 318 PRO A CA 1
ATOM 2319 C C . PRO A 1 318 ? -33.034 17.004 64.363 1.00 44.59 318 PRO A C 1
ATOM 2321 O O . PRO A 1 318 ? -32.052 16.555 64.943 1.00 44.59 318 PRO A O 1
ATOM 2324 N N . SER A 1 319 ? -33.215 18.307 64.058 1.00 34.88 319 SER A N 1
ATOM 2325 C CA . SER A 1 319 ? -32.851 19.535 64.825 1.00 34.88 319 SER A CA 1
ATOM 2326 C C . SER A 1 319 ? -31.380 19.840 65.177 1.00 34.88 319 SER A C 1
ATOM 2328 O O . SER A 1 319 ? -30.656 18.956 65.595 1.00 34.88 319 SER A O 1
ATOM 2330 N N . SER A 1 320 ? -30.849 21.069 65.245 1.00 33.06 320 SER A N 1
ATOM 2331 C CA . SER A 1 320 ? -31.183 22.467 64.886 1.00 33.06 320 SER A CA 1
ATOM 2332 C C . SER A 1 320 ? -30.115 23.337 65.589 1.00 33.06 320 SER A C 1
ATOM 2334 O O . SER A 1 320 ? -29.902 23.066 66.767 1.00 33.06 320 SER A O 1
ATOM 2336 N N . PHE A 1 321 ? -29.513 24.370 64.971 1.00 31.95 321 PHE A N 1
ATOM 2337 C CA . PHE A 1 321 ? -29.325 25.724 65.562 1.00 31.95 321 PHE A CA 1
ATOM 2338 C C . PHE A 1 321 ? -28.465 26.689 64.699 1.00 31.95 321 PHE A C 1
ATOM 2340 O O . PHE A 1 321 ? -27.274 26.479 64.523 1.00 31.95 321 PHE A O 1
ATOM 2347 N N . HIS A 1 322 ? -29.123 27.780 64.278 1.00 32.31 322 HIS A N 1
ATOM 2348 C CA . HIS A 1 322 ? -28.730 29.206 64.218 1.00 32.31 322 HIS A CA 1
ATOM 2349 C C . HIS A 1 322 ? -27.550 29.754 63.374 1.00 32.31 322 HIS A C 1
ATOM 2351 O O . HIS A 1 322 ? -26.380 29.554 63.678 1.00 32.31 322 HIS A O 1
ATOM 2357 N N . GLU A 1 323 ? -27.928 30.638 62.431 1.00 37.03 323 GLU A N 1
ATOM 2358 C CA . GLU A 1 323 ? -27.158 31.776 61.879 1.00 37.03 323 GLU A CA 1
ATOM 2359 C C . GLU A 1 323 ? -26.763 32.817 62.961 1.00 37.03 323 GLU A C 1
ATOM 2361 O O . GLU A 1 323 ? -27.334 32.825 64.059 1.00 37.03 323 GLU A O 1
ATOM 2366 N N . PRO A 1 324 ? -25.898 33.800 62.625 1.00 46.72 324 PRO A N 1
ATOM 2367 C CA . PRO A 1 324 ? -26.475 35.101 62.252 1.00 46.72 324 PRO A CA 1
ATOM 2368 C C . PRO A 1 324 ? -25.813 35.825 61.056 1.00 46.72 324 PRO A C 1
ATOM 2370 O O . PRO A 1 324 ? -24.713 35.521 60.606 1.00 46.72 324 PRO A O 1
ATOM 2373 N N . LYS A 1 325 ? -26.564 36.826 60.580 1.00 37.16 325 LYS A N 1
ATOM 2374 C CA . LYS A 1 325 ? -26.451 37.658 59.371 1.00 37.16 325 LYS A CA 1
ATOM 2375 C C . LYS A 1 325 ? -25.384 38.779 59.375 1.00 37.16 325 LYS A C 1
ATOM 2377 O O . LYS A 1 325 ? -25.161 39.417 60.395 1.00 37.16 325 LYS A O 1
ATOM 2382 N N . SER A 1 326 ? -24.947 39.109 58.147 1.00 38.12 326 SER A N 1
ATOM 2383 C CA . SER A 1 326 ? -24.745 40.437 57.497 1.00 38.12 326 SER A CA 1
ATOM 2384 C C . SER A 1 326 ? -23.731 41.493 57.993 1.00 38.12 326 SER A C 1
ATOM 2386 O O . SER A 1 326 ? -23.912 42.066 59.059 1.00 38.12 326 SER A O 1
ATOM 2388 N N . ALA A 1 327 ? -22.822 41.909 57.083 1.00 35.53 327 ALA A N 1
ATOM 2389 C CA . ALA A 1 327 ? -22.487 43.298 56.641 1.00 35.53 327 ALA A CA 1
ATOM 2390 C C . ALA A 1 327 ? -21.248 43.244 55.692 1.00 35.53 327 ALA A C 1
ATOM 2392 O O . ALA A 1 327 ? -20.248 42.650 56.064 1.00 35.53 327 ALA A O 1
ATOM 2393 N N . VAL A 1 328 ? -21.292 43.564 54.387 1.00 38.38 328 VAL A N 1
ATOM 2394 C CA . VAL A 1 328 ? -21.224 44.873 53.677 1.00 38.38 328 VAL A CA 1
ATOM 2395 C C . VAL A 1 328 ? -19.910 45.693 53.856 1.00 38.38 328 VAL A C 1
ATOM 2397 O O . VAL A 1 328 ? -19.808 46.458 54.806 1.00 38.38 328 VAL A O 1
ATOM 2400 N N . GLN A 1 329 ? -19.033 45.602 52.821 1.00 36.06 329 GLN A N 1
ATOM 2401 C CA . GLN A 1 329 ? -18.085 46.592 52.199 1.00 36.06 329 GLN A CA 1
ATOM 2402 C C . GLN A 1 329 ? -16.807 47.078 52.958 1.00 36.06 329 GLN A C 1
ATOM 2404 O O . GLN A 1 329 ? -16.815 47.090 54.182 1.00 36.06 329 GLN A O 1
ATOM 2409 N N . PRO A 1 330 ? -15.791 47.699 52.288 1.00 51.69 330 PRO A N 1
ATOM 2410 C CA . PRO A 1 330 ? -14.961 47.295 51.128 1.00 51.69 330 PRO A CA 1
ATOM 2411 C C . PRO A 1 330 ? -13.415 47.430 51.399 1.00 51.69 330 PRO A C 1
ATOM 2413 O O . PRO A 1 330 ? -13.004 47.685 52.524 1.00 51.69 330 PRO A O 1
ATOM 2416 N N . SER A 1 331 ? -12.587 47.247 50.351 1.00 42.84 331 SER A N 1
ATOM 2417 C CA . SER A 1 331 ? -11.100 47.235 50.167 1.00 42.84 331 SER A CA 1
ATOM 2418 C C . SER A 1 331 ? -10.201 48.172 51.028 1.00 42.84 331 SER A C 1
ATOM 2420 O O . SER A 1 331 ? -10.703 49.171 51.543 1.00 42.84 331 SER A O 1
ATOM 2422 N N . PRO A 1 332 ? -8.855 47.958 51.120 1.00 56.47 332 PRO A N 1
ATOM 2423 C CA . PRO A 1 332 ? -7.924 48.418 50.064 1.00 56.47 332 PRO A CA 1
ATOM 2424 C C . PRO A 1 332 ? -6.610 47.611 49.865 1.00 56.47 332 PRO A C 1
ATOM 2426 O O . PRO A 1 332 ? -6.272 46.697 50.606 1.00 56.47 332 PRO A O 1
ATOM 2429 N N . SER A 1 333 ? -5.899 48.026 48.814 1.00 45.09 333 SER A N 1
ATOM 2430 C CA . SER A 1 333 ? -4.603 47.612 48.259 1.00 45.09 333 SER A CA 1
ATOM 2431 C C . SER A 1 333 ? -3.354 47.791 49.154 1.00 45.09 333 SER A C 1
ATOM 2433 O O . SER A 1 333 ? -3.418 48.460 50.183 1.00 45.09 333 SER A O 1
ATOM 2435 N N . PHE A 1 334 ? -2.213 47.330 48.602 1.00 46.84 334 PHE A N 1
ATOM 2436 C CA . PHE A 1 334 ? -0.797 47.337 49.048 1.00 46.84 334 PHE A CA 1
ATOM 2437 C C . PHE A 1 334 ? -0.414 46.103 49.885 1.00 46.84 334 PHE A C 1
ATOM 2439 O O . PHE A 1 334 ? -1.084 45.789 50.859 1.00 46.84 334 PHE A O 1
ATOM 2446 N N . ILE A 1 335 ? 0.624 45.331 49.542 1.00 54.59 335 ILE A N 1
ATOM 2447 C CA . ILE A 1 335 ? 1.956 45.657 48.987 1.00 54.59 335 ILE A CA 1
ATOM 2448 C C . ILE A 1 335 ? 2.302 44.717 47.829 1.00 54.59 335 ILE A C 1
ATOM 2450 O O . ILE A 1 335 ? 1.955 43.523 47.939 1.00 54.59 335 ILE A O 1
#

pLDDT: mean 76.2, std 22.7, range [27.83, 97.88]

Foldseek 3Di:
DPDPVVVVVVVVVVVVVVVVVVVVVVVVVVVVLVVVQVVVCVPAQEHEEEECAEDEDEGCAEYEYEHVAEYEYEHVAEYEYEHVAEYDYEHAAEYEYEHAAEYEYEHAAEYAYEHQFEYAYEHAAEYEYEFHDPPDHFEYHYEHAAEYEYETCAEYEYEHAAEYEYEHVAEYEYEHAAEYEYEHAAEYDYEHAAEYEYEHQAEYAYEHAAEYAYEYAAEYEYEHLAEYEYEHAAEYAYEYNAEYEYEYQAEYHYEHAAEYEYADHDHYDYHHNYYYHYHDDDDDDDDDDDDDDDDDDDDDDDDDDDDDDDDDDDDDDDDDDDDDDDDDDDDDDDD

Radius of gyration: 37.25 Å; chains: 1; bounding box: 89×90×131 Å